Protein AF-A0A935TTB6-F1 (afdb_monomer_lite)

pLDDT: mean 88.19, std 17.26, range [26.27, 98.81]

Foldseek 3Di:
DPPQLLQQLVQPLVADPDAAEDEDAPVCQVVCCVSNDDSYHYHYQDPLLVVLLVVLVVVLVVVVPPVPPVQSPLSVQSVQLSSVVRVCVVCVPDQKDKAAPSSKGFDHCQVVVVVVLDDPQAQKEFAQQVLVVFFTDDRIMMGGHPVSVVLSVQLVCCSNVVVCVVDPTSHSSRSNRVSAVPDPRYHHSCVVVVPNDPCRVCVVPVCNGMDRCPDPSVPDPPVVVVSVVVVPDD

Sequence (234 aa):
MEEYGRTTVATWSAFTGRKIVVVVNPEEVDYFKTELGSRYSVLPFGAGSLQHMAAIRSREDALNYRRGDYRWQAARFSWKVFAMEEAFISFPQEQVVTWLDADSLLKDGFDSWLSQVFSAEHAVSFLGRAHKQLHAETGLIDFRGAEGLRLFNRVLDIYKSLEIFDFNEWTDSYVYTSVFQFNKHCFDICKHRGVRSSNPIYEIDRGRHLIHLKGMRKNSSSMLLDDLRVLLRR

Radius of gyration: 17.79 Å; chains: 1; bounding box: 47×42×43 Å

Secondary structure (DSSP, 8-state):
--HHHHHHHHHHHHH--S-EEEEE-GGGHHHHHHHH-TTEEEEEPPHHHHHHHHHHHHHHHHHT--TT-GGG-HHHHHHHHHHHHHHHHH-TT-SEEEEE-TTEEE-TTHHHHHHHHS-SSSSEEEEEEGGGTEEEEEEEEEEEHHHHHHHHHHHHHHHHTSGGGGSS--SHHHHHHHHHTT-TTEEEHHHHHT---S-HHHHTTTSSSEEE--GGGGT-HHHHHHHHHHHT--

Structure (mmCIF, N/CA/C/O backbone):
data_AF-A0A935TTB6-F1
#
_entry.id   AF-A0A935TTB6-F1
#
loop_
_atom_site.group_PDB
_atom_site.id
_atom_site.type_symbol
_atom_site.label_atom_id
_atom_site.label_alt_id
_atom_site.label_comp_id
_atom_site.label_asym_id
_atom_site.label_entity_id
_atom_site.label_seq_id
_atom_site.pdbx_PDB_ins_code
_atom_site.Cartn_x
_atom_site.Cartn_y
_atom_site.Cartn_z
_atom_site.occupancy
_atom_site.B_iso_or_equiv
_atom_site.auth_seq_id
_atom_site.auth_comp_id
_atom_site.auth_asym_id
_atom_site.auth_atom_id
_atom_site.pdbx_PDB_model_num
ATOM 1 N N . MET A 1 1 ? 9.158 18.095 6.136 1.00 47.91 1 MET A N 1
ATOM 2 C CA . MET A 1 1 ? 7.811 17.614 5.761 1.00 47.91 1 MET A CA 1
ATOM 3 C C . MET A 1 1 ? 7.084 18.766 5.077 1.00 47.91 1 MET A C 1
ATOM 5 O O . MET A 1 1 ? 6.957 19.813 5.701 1.00 47.91 1 MET A O 1
ATOM 9 N N . GLU A 1 2 ? 6.693 18.637 3.806 1.00 49.28 2 GLU A N 1
ATOM 10 C CA . GLU A 1 2 ? 5.820 19.643 3.176 1.00 49.28 2 GLU A CA 1
ATOM 11 C C . GLU A 1 2 ? 4.528 19.789 3.999 1.00 49.28 2 GLU A C 1
ATOM 13 O O . GLU A 1 2 ? 4.079 18.827 4.628 1.00 49.28 2 GLU A O 1
ATOM 18 N N . GLU A 1 3 ? 3.929 20.982 4.000 1.00 43.03 3 GLU A N 1
ATOM 19 C CA . GLU A 1 3 ? 2.689 21.317 4.727 1.00 43.03 3 GLU A CA 1
ATOM 20 C C . GLU A 1 3 ? 1.582 20.264 4.515 1.00 43.03 3 GLU A C 1
ATOM 22 O O . GLU A 1 3 ? 0.873 19.878 5.444 1.00 43.03 3 GLU A O 1
ATOM 27 N N . TYR A 1 4 ? 1.555 19.693 3.310 1.00 51.75 4 TYR A N 1
ATOM 28 C CA . TYR A 1 4 ? 0.679 18.617 2.870 1.00 51.75 4 TYR A CA 1
ATOM 29 C C . TYR A 1 4 ? 0.767 17.322 3.708 1.00 51.75 4 TYR A C 1
ATOM 31 O O . TYR A 1 4 ? -0.249 16.723 4.076 1.00 51.75 4 TYR A O 1
ATOM 39 N N . GLY A 1 5 ? 1.987 16.884 4.033 1.00 62.91 5 GLY A N 1
ATOM 40 C CA . GLY A 1 5 ? 2.217 15.688 4.847 1.00 62.91 5 GLY A CA 1
ATOM 41 C C . GLY A 1 5 ? 1.834 15.905 6.311 1.00 62.91 5 GLY A C 1
ATOM 42 O O . GLY A 1 5 ? 1.374 14.984 6.974 1.00 62.91 5 GLY A O 1
ATOM 43 N N . ARG A 1 6 ? 1.955 17.141 6.812 1.00 66.31 6 ARG A N 1
ATOM 44 C CA . ARG A 1 6 ? 1.623 17.463 8.208 1.00 66.31 6 ARG A CA 1
ATOM 45 C C . ARG A 1 6 ? 0.124 17.383 8.470 1.00 66.31 6 ARG A C 1
ATOM 47 O O . ARG A 1 6 ? -0.282 16.804 9.474 1.00 66.31 6 ARG A O 1
ATOM 54 N N . THR A 1 7 ? -0.705 17.925 7.576 1.00 73.81 7 THR A N 1
ATOM 55 C CA . THR A 1 7 ? -2.167 17.906 7.753 1.00 73.81 7 THR A CA 1
ATOM 56 C C . THR A 1 7 ? -2.737 16.491 7.678 1.00 73.81 7 THR A C 1
ATOM 58 O O . THR A 1 7 ? -3.564 16.126 8.509 1.00 73.81 7 THR A O 1
ATOM 61 N N . THR A 1 8 ? -2.288 15.680 6.719 1.00 82.31 8 THR A N 1
ATOM 62 C CA . THR A 1 8 ? -2.741 14.286 6.558 1.00 82.31 8 THR A CA 1
ATOM 63 C C . THR A 1 8 ? -2.417 13.461 7.791 1.00 82.31 8 THR A C 1
ATOM 65 O O . THR A 1 8 ? -3.331 12.981 8.460 1.00 82.31 8 THR A O 1
ATOM 68 N N . VAL A 1 9 ? -1.147 13.424 8.178 1.00 79.19 9 VAL A N 1
ATOM 69 C CA . VAL A 1 9 ? -0.684 12.773 9.403 1.00 79.19 9 VAL A CA 1
ATOM 70 C C . VAL A 1 9 ? -1.468 13.263 10.626 1.00 79.19 9 VAL A C 1
ATOM 72 O O . VAL A 1 9 ? -1.994 12.447 11.372 1.00 79.19 9 VAL A O 1
ATOM 75 N N . ALA A 1 10 ? -1.651 14.570 10.829 1.00 85.12 10 ALA A N 1
ATOM 76 C CA . ALA A 1 10 ? -2.396 15.063 11.992 1.00 85.12 10 ALA A CA 1
ATOM 77 C C . ALA A 1 10 ? -3.814 14.459 12.093 1.00 85.12 10 ALA A C 1
ATOM 79 O O . ALA A 1 10 ? -4.248 14.075 13.185 1.00 85.12 10 ALA A O 1
ATOM 80 N N . THR A 1 11 ? -4.511 14.292 10.960 1.00 92.44 11 THR A N 1
ATOM 81 C CA . THR A 1 11 ? -5.823 13.622 10.943 1.00 92.44 11 THR A CA 1
ATOM 82 C C . THR A 1 11 ? -5.744 12.142 11.312 1.00 92.44 11 THR A C 1
ATOM 84 O O . THR A 1 11 ? -6.672 11.622 11.928 1.00 92.44 11 THR A O 1
ATOM 87 N N . TRP A 1 12 ? -4.642 11.456 11.002 1.00 92.00 12 TRP A N 1
ATOM 88 C CA . TRP A 1 12 ? -4.491 10.032 11.300 1.00 92.00 12 TRP A CA 1
ATOM 89 C C . TRP A 1 12 ? -4.456 9.798 12.805 1.00 92.00 12 TRP A C 1
ATOM 91 O O . TRP A 1 12 ? -5.257 9.036 13.341 1.00 92.00 12 TRP A O 1
ATOM 101 N N . SER A 1 13 ? -3.601 10.529 13.519 1.00 90.56 13 SER A N 1
ATOM 102 C CA . SER A 1 13 ? -3.527 10.430 14.980 1.00 90.56 13 SER A CA 1
ATOM 103 C C . SER A 1 13 ? -4.810 10.862 15.691 1.00 90.56 13 SER A C 1
ATOM 105 O O . SER A 1 13 ? -5.057 10.396 16.800 1.00 90.56 13 SER A O 1
ATOM 107 N N . ALA A 1 14 ? -5.607 11.739 15.073 1.00 92.94 14 ALA A N 1
ATOM 108 C CA . ALA A 1 14 ? -6.862 12.227 15.639 1.00 92.94 14 ALA A CA 1
ATOM 109 C C . ALA A 1 14 ? -8.034 11.250 15.451 1.00 92.94 14 ALA A C 1
ATOM 111 O O . ALA A 1 14 ? -8.881 11.151 16.335 1.00 92.94 14 ALA A O 1
ATOM 112 N N . PHE A 1 15 ? -8.098 10.545 14.316 1.00 95.44 15 PHE A N 1
ATOM 113 C CA . PHE A 1 15 ? -9.306 9.817 13.903 1.00 95.44 15 PHE A CA 1
ATOM 114 C C . PHE A 1 15 ? -9.142 8.300 13.760 1.00 95.44 15 PHE A C 1
ATOM 116 O O . PHE A 1 15 ? -10.110 7.619 13.418 1.00 95.44 15 PHE A O 1
ATOM 123 N N . THR A 1 16 ? -7.962 7.744 14.048 1.00 94.69 16 THR A N 1
ATOM 124 C CA . THR A 1 16 ? -7.809 6.294 14.224 1.00 94.69 16 THR A CA 1
ATOM 125 C C . THR A 1 16 ? -7.172 5.940 15.565 1.00 94.69 16 THR A C 1
ATOM 127 O O . THR A 1 16 ? -6.221 6.577 16.024 1.00 94.69 16 THR A O 1
ATOM 130 N N . GLY A 1 17 ? -7.683 4.883 16.195 1.00 93.56 17 GLY A N 1
ATOM 131 C CA . GLY A 1 17 ? -7.088 4.201 17.345 1.00 93.56 17 GLY A CA 1
ATOM 132 C C . GLY A 1 17 ? -6.083 3.113 16.948 1.00 93.56 17 GLY A C 1
ATOM 133 O O . GLY A 1 17 ? -5.405 2.554 17.807 1.00 93.56 17 GLY A O 1
ATOM 134 N N . ARG A 1 18 ? -5.933 2.821 15.650 1.00 93.56 18 ARG A N 1
ATOM 135 C CA . ARG A 1 18 ? -5.037 1.771 15.134 1.00 93.56 18 ARG A CA 1
ATOM 136 C C . ARG A 1 18 ? -3.568 2.146 15.283 1.00 93.56 18 ARG A C 1
ATOM 138 O O . ARG A 1 18 ? -3.213 3.322 15.271 1.00 93.56 18 ARG A O 1
ATOM 145 N N . LYS A 1 19 ? -2.673 1.164 15.388 1.00 94.62 19 LYS A N 1
ATOM 146 C CA . LYS A 1 19 ? -1.228 1.424 15.300 1.00 94.62 19 LYS A CA 1
ATOM 147 C C . LYS A 1 19 ? -0.916 2.050 13.937 1.00 94.62 19 LYS A C 1
ATOM 149 O O . LYS A 1 19 ? -1.310 1.500 12.915 1.00 94.62 19 LYS A O 1
ATOM 154 N N . ILE A 1 20 ? -0.226 3.190 13.936 1.00 95.06 20 ILE A N 1
ATOM 155 C CA . ILE A 1 20 ? 0.172 3.875 12.706 1.00 95.06 20 ILE A CA 1
ATOM 156 C C . ILE A 1 20 ? 1.655 3.617 12.488 1.00 95.06 20 ILE A C 1
ATOM 158 O O . ILE A 1 20 ? 2.466 3.885 13.376 1.00 95.06 20 ILE A O 1
ATOM 162 N N . VAL A 1 21 ? 1.997 3.093 11.316 1.00 95.81 21 VAL A N 1
ATOM 163 C CA . VAL A 1 21 ? 3.372 2.788 10.923 1.00 95.81 21 VAL A CA 1
ATOM 164 C C . VAL A 1 21 ? 3.731 3.659 9.730 1.00 95.81 21 VAL A C 1
ATOM 166 O O . VAL A 1 21 ? 2.970 3.733 8.768 1.00 95.81 21 VAL A O 1
ATOM 169 N N . VAL A 1 22 ? 4.879 4.325 9.799 1.00 94.19 22 VAL A N 1
ATOM 170 C CA . VAL A 1 22 ? 5.423 5.131 8.703 1.00 94.19 22 VAL A CA 1
ATOM 171 C C . VAL A 1 22 ? 6.816 4.611 8.401 1.00 94.19 22 VAL A C 1
ATOM 173 O O . VAL A 1 22 ? 7.639 4.495 9.307 1.00 94.19 22 VAL A O 1
ATOM 176 N N . VAL A 1 23 ? 7.068 4.293 7.135 1.00 94.81 23 VAL A N 1
ATOM 177 C CA . VAL A 1 23 ? 8.377 3.832 6.667 1.00 94.81 23 VAL A CA 1
ATOM 178 C C . VAL A 1 23 ? 9.055 4.969 5.919 1.00 94.81 23 VAL A C 1
ATOM 180 O O . VAL A 1 23 ? 8.454 5.568 5.026 1.00 94.81 23 VAL A O 1
ATOM 183 N N . VAL A 1 24 ? 10.282 5.289 6.316 1.00 93.44 24 VAL A N 1
ATOM 184 C CA . VAL A 1 24 ? 11.062 6.425 5.807 1.00 93.44 24 VAL A CA 1
ATOM 185 C C . VAL A 1 24 ? 12.480 5.986 5.462 1.00 93.44 24 VAL A C 1
ATOM 187 O O . VAL A 1 24 ? 12.891 4.870 5.795 1.00 93.44 24 VAL A O 1
ATOM 190 N N . ASN A 1 25 ? 13.249 6.846 4.794 1.00 92.69 25 ASN A N 1
ATOM 191 C CA . ASN A 1 25 ? 14.659 6.545 4.577 1.00 92.69 25 ASN A CA 1
ATOM 192 C C . ASN A 1 25 ? 15.413 6.476 5.917 1.00 92.69 25 ASN A C 1
ATOM 194 O O . ASN A 1 25 ? 15.048 7.193 6.856 1.00 92.69 25 ASN A O 1
ATOM 198 N N . PRO A 1 26 ? 16.452 5.627 6.038 1.00 94.06 26 PRO A N 1
ATOM 199 C CA . PRO A 1 26 ? 17.178 5.438 7.295 1.00 94.06 26 PRO A CA 1
ATOM 200 C C . PRO A 1 26 ? 17.666 6.734 7.949 1.00 94.06 26 PRO A C 1
ATOM 202 O O . PRO A 1 26 ? 17.562 6.891 9.164 1.00 94.06 26 PRO A O 1
ATOM 205 N N . GLU A 1 27 ? 18.149 7.680 7.150 1.00 93.94 27 GLU A N 1
ATOM 206 C CA . GLU A 1 27 ? 18.654 8.979 7.593 1.00 93.94 27 GLU A CA 1
ATOM 207 C C . GLU A 1 27 ? 17.562 9.934 8.100 1.00 93.94 27 GLU A C 1
ATOM 209 O O . GLU A 1 27 ? 17.863 10.902 8.794 1.00 93.94 27 GLU A O 1
ATOM 214 N N . GLU A 1 28 ? 16.291 9.665 7.794 1.00 91.25 28 GLU A N 1
ATOM 215 C CA . GLU A 1 28 ? 15.161 10.523 8.163 1.00 91.25 28 GLU A CA 1
ATOM 216 C C . GLU A 1 28 ? 14.436 10.043 9.431 1.00 91.25 28 GLU A C 1
ATOM 218 O O . GLU A 1 28 ? 13.556 10.739 9.944 1.00 91.25 28 GLU A O 1
ATOM 223 N N . VAL A 1 29 ? 14.790 8.870 9.970 1.00 90.94 29 VAL A N 1
ATOM 224 C CA . VAL A 1 29 ? 14.069 8.240 11.090 1.00 90.94 29 VAL A CA 1
ATOM 225 C C . VAL A 1 29 ? 13.976 9.156 12.309 1.00 90.94 29 VAL A C 1
ATOM 227 O O . VAL A 1 29 ? 12.885 9.337 12.849 1.00 90.94 29 VAL A O 1
ATOM 230 N N . ASP A 1 30 ? 15.087 9.750 12.745 1.00 93.69 30 ASP A N 1
ATOM 231 C CA . ASP A 1 30 ? 15.106 10.581 13.957 1.00 93.69 30 ASP A CA 1
ATOM 232 C C . ASP A 1 30 ? 14.325 11.886 13.774 1.00 93.69 30 ASP A C 1
ATOM 234 O O . ASP A 1 30 ? 13.615 12.327 14.686 1.00 93.69 30 ASP A O 1
ATOM 238 N N . TYR A 1 31 ? 14.378 12.457 12.567 1.00 90.50 31 TYR A N 1
ATOM 239 C CA . TYR A 1 31 ? 13.560 13.607 12.198 1.00 90.50 31 TYR A CA 1
ATOM 240 C C . TYR A 1 31 ? 12.068 13.267 12.304 1.00 90.50 31 TYR A C 1
ATOM 242 O O . TYR A 1 31 ? 11.331 13.942 13.023 1.00 90.50 31 TYR A O 1
ATOM 250 N N . PHE A 1 32 ? 11.615 12.182 11.668 1.00 89.19 32 PHE A N 1
ATOM 251 C CA . PHE A 1 32 ? 10.200 11.805 11.699 1.00 89.19 32 PHE A CA 1
ATOM 252 C C . PHE A 1 32 ? 9.734 11.329 13.077 1.00 89.19 32 PHE A C 1
ATOM 254 O O . PHE A 1 32 ? 8.601 11.618 13.449 1.00 89.19 32 PHE A O 1
ATOM 261 N N . LYS A 1 33 ? 10.575 10.669 13.880 1.00 91.38 33 LYS A N 1
ATOM 262 C CA . LYS A 1 33 ? 10.231 10.350 15.279 1.00 91.38 33 LYS A CA 1
ATOM 263 C C . LYS A 1 33 ? 9.963 11.612 16.095 1.00 91.38 33 LYS A C 1
ATOM 265 O O . LYS A 1 33 ? 9.006 11.645 16.866 1.00 91.38 33 LYS A O 1
ATOM 270 N N . THR A 1 34 ? 10.789 12.639 15.901 1.00 91.50 34 THR A N 1
ATOM 271 C CA . THR A 1 34 ? 10.644 13.929 16.584 1.00 91.50 34 THR A CA 1
ATOM 272 C C . THR A 1 34 ? 9.377 14.656 16.132 1.00 91.50 34 THR A C 1
ATOM 274 O O . THR A 1 34 ? 8.608 15.119 16.969 1.00 91.50 34 THR A O 1
ATOM 277 N N . GLU A 1 35 ? 9.123 14.716 14.822 1.00 87.75 35 GLU A N 1
ATOM 278 C CA . GLU A 1 35 ? 7.976 15.445 14.261 1.00 87.75 35 GLU A CA 1
ATOM 279 C C . GLU A 1 35 ? 6.627 14.753 14.506 1.00 87.75 35 GLU A C 1
ATOM 281 O O . GLU A 1 35 ? 5.617 15.427 14.700 1.00 87.75 35 GLU A O 1
ATOM 286 N N . LEU A 1 36 ? 6.581 13.417 14.461 1.00 87.19 36 LEU A N 1
ATOM 287 C CA . LEU A 1 36 ? 5.334 12.645 14.538 1.00 87.19 36 LEU A CA 1
ATOM 288 C C . LEU A 1 36 ? 4.932 12.286 15.975 1.00 87.19 36 LEU A C 1
ATOM 290 O O . LEU A 1 36 ? 3.750 12.079 16.262 1.00 87.19 36 LEU A O 1
ATOM 294 N N . GLY A 1 37 ? 5.903 12.208 16.885 1.00 87.94 37 GLY A N 1
ATOM 295 C CA . GLY A 1 37 ? 5.678 11.816 18.271 1.00 87.94 37 GLY A CA 1
ATOM 296 C C . GLY A 1 37 ? 5.316 10.335 18.451 1.00 87.94 37 GLY A C 1
ATOM 297 O O . GLY A 1 37 ? 5.326 9.525 17.524 1.00 87.94 37 GLY A O 1
ATOM 298 N N . SER A 1 38 ? 4.978 9.961 19.687 1.00 90.56 38 SER A N 1
ATOM 299 C CA . SER A 1 38 ? 4.848 8.559 20.124 1.00 90.56 38 SER A CA 1
ATOM 300 C C . SER A 1 38 ? 3.663 7.791 19.533 1.00 90.56 38 SER A C 1
ATOM 302 O O . SER A 1 38 ? 3.592 6.570 19.670 1.00 90.56 38 SER A O 1
ATOM 304 N N . ARG A 1 39 ? 2.724 8.477 18.871 1.00 91.69 39 ARG A N 1
ATOM 305 C CA . ARG A 1 39 ? 1.561 7.836 18.242 1.00 91.69 39 ARG A CA 1
ATOM 306 C C . ARG A 1 39 ? 1.941 7.001 17.011 1.00 91.69 39 ARG A C 1
ATOM 308 O O . ARG A 1 39 ? 1.166 6.119 16.624 1.00 91.69 39 ARG A O 1
ATOM 315 N N . TYR A 1 40 ? 3.114 7.269 16.438 1.00 92.62 40 TYR A N 1
ATOM 316 C CA . TYR A 1 40 ? 3.622 6.677 15.207 1.00 92.62 40 TYR A CA 1
ATOM 317 C C . TYR A 1 40 ? 4.799 5.746 15.485 1.00 92.62 40 TYR A C 1
ATOM 319 O O . TYR A 1 40 ? 5.744 6.091 16.191 1.00 92.62 40 TYR A O 1
ATOM 327 N N . SER A 1 41 ? 4.769 4.569 14.868 1.00 94.88 41 SER A N 1
ATOM 328 C CA . SER A 1 41 ? 5.944 3.714 14.719 1.00 94.88 41 SER A CA 1
ATOM 329 C C . SER A 1 41 ? 6.677 4.116 13.443 1.00 94.88 41 SER A C 1
ATOM 331 O O . SER A 1 41 ? 6.192 3.857 12.345 1.00 94.88 41 SER A O 1
ATOM 333 N N . VAL A 1 42 ? 7.824 4.776 13.587 1.00 95.00 42 VAL A N 1
ATOM 334 C CA . VAL A 1 42 ? 8.661 5.199 12.456 1.00 95.00 42 VAL A CA 1
ATOM 335 C C . VAL A 1 42 ? 9.737 4.148 12.213 1.00 95.00 42 VAL A C 1
ATOM 337 O O . VAL A 1 42 ? 10.588 3.926 13.081 1.00 95.00 42 VAL A O 1
ATOM 340 N N . LEU A 1 43 ? 9.685 3.505 11.049 1.00 95.19 43 LEU A N 1
ATOM 341 C CA . LEU A 1 43 ? 10.609 2.453 10.634 1.00 95.19 43 LEU A CA 1
ATOM 342 C C . LEU A 1 43 ? 11.517 2.947 9.498 1.00 95.19 43 LEU A C 1
ATOM 344 O O . LEU A 1 43 ? 11.045 3.668 8.618 1.00 95.19 43 LEU A O 1
ATOM 348 N N . PRO A 1 44 ? 12.801 2.561 9.479 1.00 97.19 44 PRO A N 1
ATOM 349 C CA . PRO A 1 44 ? 13.635 2.730 8.297 1.00 97.19 44 PRO A CA 1
ATOM 350 C C . PRO A 1 44 ? 13.276 1.696 7.226 1.00 97.19 44 PRO A C 1
ATOM 352 O O . PRO A 1 44 ? 12.897 0.571 7.550 1.00 97.19 44 PRO A O 1
ATOM 355 N N . PHE A 1 45 ? 13.512 2.024 5.957 1.00 97.00 45 PHE A N 1
ATOM 356 C CA . PHE A 1 45 ? 13.731 0.988 4.948 1.00 97.00 45 PHE A CA 1
ATOM 357 C C . PHE A 1 45 ? 14.968 0.153 5.302 1.00 97.00 45 PHE A C 1
ATOM 359 O O . PHE A 1 45 ? 16.044 0.693 5.572 1.00 97.00 45 PHE A O 1
ATOM 366 N N . GLY A 1 46 ? 14.835 -1.170 5.268 1.00 96.75 46 GLY A N 1
ATOM 367 C CA . GLY A 1 46 ? 15.936 -2.097 5.466 1.00 96.75 46 GLY A CA 1
ATOM 368 C C . GLY A 1 46 ? 16.908 -2.098 4.285 1.00 96.75 46 GLY A C 1
ATOM 369 O O . GLY A 1 46 ? 16.543 -1.826 3.139 1.00 96.75 46 GLY A O 1
ATOM 370 N N . ALA A 1 47 ? 18.166 -2.469 4.546 1.00 97.56 47 ALA A N 1
ATOM 371 C CA . ALA A 1 47 ? 19.204 -2.528 3.513 1.00 97.56 47 ALA A CA 1
ATOM 372 C C . ALA A 1 47 ? 18.830 -3.460 2.342 1.00 97.56 47 ALA A C 1
ATOM 374 O O . ALA A 1 47 ? 19.099 -3.132 1.188 1.00 97.56 47 ALA A O 1
ATOM 375 N N . GLY A 1 48 ? 18.161 -4.586 2.624 1.00 97.62 48 GLY A N 1
ATOM 376 C CA . GLY A 1 48 ? 17.670 -5.508 1.594 1.00 97.62 48 GLY A CA 1
ATOM 377 C C . GLY A 1 48 ? 16.611 -4.870 0.689 1.00 97.62 48 GLY A C 1
ATOM 378 O O . GLY A 1 48 ? 16.720 -4.941 -0.534 1.00 97.62 48 GLY A O 1
ATOM 379 N N . SER A 1 49 ? 15.633 -4.175 1.273 1.00 97.25 49 SER A N 1
ATOM 380 C CA . SER A 1 49 ? 14.606 -3.429 0.537 1.00 97.25 49 SER A CA 1
ATOM 381 C C . SER A 1 49 ? 15.219 -2.341 -0.345 1.00 97.25 49 SER A C 1
ATOM 383 O O . SER A 1 49 ? 14.903 -2.249 -1.532 1.00 97.25 49 SER A O 1
ATOM 385 N N . LEU A 1 50 ? 16.163 -1.561 0.195 1.00 97.62 50 LEU A N 1
ATOM 386 C CA . LEU A 1 50 ? 16.898 -0.540 -0.560 1.00 97.62 50 LEU A CA 1
ATOM 387 C C . LEU A 1 50 ? 17.685 -1.152 -1.729 1.00 97.62 50 LEU A C 1
ATOM 389 O O . LEU A 1 50 ? 17.658 -0.614 -2.837 1.00 97.62 50 LEU A O 1
ATOM 393 N N . GLN A 1 51 ? 18.332 -2.301 -1.517 1.00 98.44 51 GLN A N 1
ATOM 394 C CA . GLN A 1 51 ? 19.050 -3.023 -2.569 1.00 98.44 51 GLN A CA 1
ATOM 395 C C . GLN A 1 51 ? 18.107 -3.493 -3.685 1.00 98.44 51 GLN A C 1
ATOM 397 O O . GLN A 1 51 ? 18.415 -3.305 -4.864 1.00 98.44 51 GLN A O 1
ATOM 402 N N . HIS A 1 52 ? 16.948 -4.064 -3.346 1.00 98.62 52 HIS A N 1
ATOM 403 C CA . HIS A 1 52 ? 15.958 -4.472 -4.344 1.00 98.62 52 HIS A CA 1
ATOM 404 C C . HIS A 1 52 ? 15.395 -3.274 -5.120 1.00 98.62 52 HIS A C 1
ATOM 406 O O . HIS A 1 52 ? 15.307 -3.330 -6.347 1.00 98.62 52 HIS A O 1
ATOM 412 N N . MET A 1 53 ? 15.080 -2.164 -4.447 1.00 97.75 53 MET A N 1
ATOM 413 C CA . MET A 1 53 ? 14.636 -0.934 -5.116 1.00 97.75 53 MET A CA 1
ATOM 414 C C . MET A 1 53 ? 15.708 -0.367 -6.058 1.00 97.75 53 MET A C 1
ATOM 416 O O . MET A 1 53 ? 15.387 0.057 -7.171 1.00 97.75 53 MET A O 1
ATOM 420 N N . ALA A 1 54 ? 16.985 -0.419 -5.669 1.00 98.06 54 ALA A N 1
ATOM 421 C CA . ALA A 1 54 ? 18.098 -0.022 -6.531 1.00 98.06 54 ALA A CA 1
ATOM 422 C C . ALA A 1 54 ? 18.257 -0.951 -7.749 1.00 98.06 54 ALA A C 1
ATOM 424 O O . ALA A 1 54 ? 18.521 -0.477 -8.858 1.00 98.06 54 ALA A O 1
ATOM 425 N N . ALA A 1 55 ? 18.049 -2.260 -7.577 1.00 98.50 55 ALA A N 1
ATOM 426 C CA . ALA A 1 55 ? 18.058 -3.226 -8.676 1.00 98.50 55 ALA A CA 1
ATOM 427 C C . ALA A 1 55 ? 16.915 -2.967 -9.672 1.00 98.50 55 ALA A C 1
ATOM 429 O O . ALA A 1 55 ? 17.148 -2.960 -10.882 1.00 98.50 55 ALA A O 1
ATOM 430 N N . ILE A 1 56 ? 15.708 -2.670 -9.176 1.00 98.12 56 ILE A N 1
ATOM 431 C CA . ILE A 1 56 ? 14.559 -2.279 -10.006 1.00 98.12 56 ILE A CA 1
ATOM 432 C C . ILE A 1 56 ? 14.883 -1.011 -10.799 1.00 98.12 56 ILE A C 1
ATOM 434 O O . ILE A 1 56 ? 14.716 -1.007 -12.016 1.00 98.12 56 ILE A O 1
ATOM 438 N N . ARG A 1 57 ? 15.405 0.042 -10.151 1.00 96.38 57 ARG A N 1
ATOM 439 C CA . ARG A 1 57 ? 15.825 1.277 -10.840 1.00 96.38 57 ARG A CA 1
ATOM 440 C C . ARG A 1 57 ? 16.856 0.993 -11.928 1.00 96.38 57 ARG A C 1
ATOM 442 O O . ARG A 1 57 ? 16.696 1.457 -13.050 1.00 96.38 57 ARG A O 1
ATOM 449 N N . SER A 1 58 ? 17.876 0.200 -11.612 1.00 96.94 58 SER A N 1
ATOM 450 C CA . SER A 1 58 ? 18.941 -0.139 -12.561 1.00 96.94 58 SER A CA 1
ATOM 451 C C . SER A 1 58 ? 18.395 -0.888 -13.780 1.00 96.94 58 SER A C 1
ATOM 453 O O . SER A 1 58 ? 18.794 -0.616 -14.913 1.00 96.94 58 SER A O 1
ATOM 455 N N . ARG A 1 59 ? 17.451 -1.815 -13.566 1.00 96.69 59 ARG A N 1
ATOM 456 C CA . ARG A 1 59 ? 16.788 -2.549 -14.649 1.00 96.69 59 ARG A CA 1
ATOM 457 C C . ARG A 1 59 ? 15.882 -1.643 -15.487 1.00 96.69 59 ARG A C 1
ATOM 459 O O . ARG A 1 59 ? 15.935 -1.729 -16.711 1.00 96.69 59 ARG A O 1
ATOM 466 N N . GLU A 1 60 ? 15.105 -0.770 -14.849 1.00 94.75 60 GLU A N 1
ATOM 467 C CA . GLU A 1 60 ? 14.265 0.243 -15.508 1.00 94.75 60 GLU A CA 1
ATOM 468 C C . GLU A 1 60 ? 15.107 1.159 -16.412 1.00 94.75 60 GLU A C 1
ATOM 470 O O . GLU A 1 60 ? 14.792 1.324 -17.594 1.00 94.75 60 GLU A O 1
ATOM 475 N N . ASP A 1 61 ? 16.225 1.679 -15.897 1.00 93.12 61 ASP A N 1
ATOM 476 C CA . ASP A 1 61 ? 17.136 2.555 -16.640 1.00 93.12 61 ASP A CA 1
ATOM 477 C C . ASP A 1 61 ? 17.769 1.849 -17.847 1.00 93.12 61 ASP A C 1
ATOM 479 O O . ASP A 1 61 ? 17.869 2.446 -18.926 1.00 93.12 61 ASP A O 1
ATOM 483 N N . ALA A 1 62 ? 18.148 0.575 -17.688 1.00 94.62 62 ALA A N 1
ATOM 484 C CA . ALA A 1 62 ? 18.740 -0.243 -18.747 1.00 94.62 62 ALA A CA 1
ATOM 485 C C . ALA A 1 62 ? 17.765 -0.543 -19.896 1.00 94.62 62 ALA A C 1
ATOM 487 O O . ALA A 1 62 ? 18.186 -0.658 -21.046 1.00 94.62 62 ALA A O 1
ATOM 488 N N . LEU A 1 63 ? 16.465 -0.653 -19.608 1.00 92.56 63 LEU A N 1
ATOM 489 C CA . LEU A 1 63 ? 15.435 -0.853 -20.633 1.00 92.56 63 LEU A CA 1
ATOM 490 C C . LEU A 1 63 ? 15.151 0.426 -21.435 1.00 92.56 63 LEU A C 1
ATOM 492 O O . LEU A 1 63 ? 14.578 0.344 -22.521 1.00 92.56 63 LEU A O 1
ATOM 496 N N . ASN A 1 64 ? 15.546 1.597 -20.915 1.00 81.69 64 ASN A N 1
ATOM 497 C CA . ASN A 1 64 ? 15.360 2.917 -21.527 1.00 81.69 64 ASN A CA 1
ATOM 498 C C . ASN A 1 64 ? 13.936 3.146 -22.079 1.00 81.69 64 ASN A C 1
ATOM 500 O O . ASN A 1 64 ? 13.726 3.779 -23.117 1.00 81.69 64 ASN A O 1
ATOM 504 N N . TYR A 1 65 ? 12.940 2.587 -21.394 1.00 77.69 65 TYR A N 1
ATOM 505 C CA . TYR A 1 65 ? 11.586 2.482 -21.909 1.00 77.69 65 TYR A CA 1
ATOM 506 C C . TYR A 1 65 ? 10.777 3.733 -21.555 1.00 77.69 65 TYR A C 1
ATOM 508 O O . TYR A 1 65 ? 10.589 4.042 -20.384 1.00 77.69 65 TYR A O 1
ATOM 516 N N . ARG A 1 66 ? 10.301 4.464 -22.577 1.00 76.56 66 ARG A N 1
ATOM 517 C CA . ARG A 1 66 ? 9.334 5.583 -22.479 1.00 76.56 66 ARG A CA 1
ATOM 518 C C . ARG A 1 66 ? 9.507 6.477 -21.237 1.00 76.56 66 ARG A C 1
ATOM 520 O O . ARG A 1 66 ? 8.548 6.711 -20.498 1.00 76.56 66 ARG A O 1
ATOM 527 N N . ARG A 1 67 ? 10.723 7.006 -21.032 1.00 68.69 67 ARG A N 1
ATOM 528 C CA . ARG A 1 67 ? 11.052 7.939 -19.938 1.00 68.69 67 ARG A CA 1
ATOM 529 C C . ARG A 1 67 ? 10.041 9.096 -19.912 1.00 68.69 67 ARG A C 1
ATOM 531 O O . ARG A 1 67 ? 10.064 9.957 -20.784 1.00 68.69 67 ARG A O 1
ATOM 538 N N . GLY A 1 68 ? 9.130 9.087 -18.939 1.00 76.44 68 GLY A N 1
ATOM 539 C CA . GLY A 1 68 ? 8.082 10.105 -18.766 1.00 76.44 68 GLY A CA 1
ATOM 540 C C . GLY A 1 68 ? 6.656 9.554 -18.693 1.00 76.44 68 GLY A C 1
ATOM 541 O O . GLY A 1 68 ? 5.786 10.203 -18.116 1.00 76.44 68 GLY A O 1
ATOM 542 N N . ASP A 1 69 ? 6.409 8.345 -19.195 1.00 89.88 69 ASP A N 1
ATOM 543 C CA . ASP A 1 69 ? 5.126 7.665 -19.010 1.00 89.88 69 ASP A CA 1
ATOM 544 C C . ASP A 1 69 ? 5.144 6.904 -17.679 1.00 89.88 69 ASP A C 1
ATOM 546 O O . ASP A 1 69 ? 5.958 6.004 -17.466 1.00 89.88 69 ASP A O 1
ATOM 550 N N . TYR A 1 70 ? 4.249 7.290 -16.762 1.00 89.50 70 TYR A N 1
ATOM 551 C CA . TYR A 1 70 ? 4.217 6.743 -15.405 1.00 89.50 70 TYR A CA 1
ATOM 552 C C . TYR A 1 70 ? 4.034 5.224 -15.396 1.00 89.50 70 TYR A C 1
ATOM 554 O O . TYR A 1 70 ? 4.473 4.575 -14.455 1.00 89.50 70 TYR A O 1
ATOM 562 N N . ARG A 1 71 ? 3.428 4.640 -16.435 1.00 93.56 71 ARG A N 1
ATOM 563 C CA . ARG A 1 71 ? 3.194 3.193 -16.510 1.00 93.56 71 ARG A CA 1
ATOM 564 C C . ARG A 1 71 ? 4.479 2.369 -16.508 1.00 93.56 71 ARG A C 1
ATOM 566 O O . ARG A 1 71 ? 4.416 1.181 -16.228 1.00 93.56 71 ARG A O 1
ATOM 573 N N . TRP A 1 72 ? 5.625 2.994 -16.763 1.00 95.00 72 TRP A N 1
ATOM 574 C CA . TRP A 1 72 ? 6.936 2.347 -16.859 1.00 95.00 72 TRP A CA 1
ATOM 575 C C . TRP A 1 72 ? 7.902 2.827 -15.770 1.00 95.00 72 TRP A C 1
ATOM 577 O O . TRP A 1 72 ? 9.111 2.808 -15.959 1.00 95.00 72 TRP A O 1
ATOM 587 N N . GLN A 1 73 ? 7.372 3.288 -14.632 1.00 93.62 73 GLN A N 1
ATOM 588 C CA . GLN A 1 73 ? 8.156 3.768 -13.486 1.00 93.62 73 GLN A CA 1
ATOM 589 C C . GLN A 1 73 ? 8.121 2.757 -12.327 1.00 93.62 73 GLN A C 1
ATOM 591 O O . GLN A 1 73 ? 7.671 3.083 -11.226 1.00 93.62 73 GLN A O 1
ATOM 596 N N . ALA A 1 74 ? 8.578 1.527 -12.567 1.00 96.38 74 ALA A N 1
ATOM 597 C CA . ALA A 1 74 ? 8.649 0.451 -11.573 1.00 96.38 74 ALA A CA 1
ATOM 598 C C . ALA A 1 74 ? 9.290 0.911 -10.253 1.00 96.38 74 ALA A C 1
ATOM 600 O O . ALA A 1 74 ? 8.737 0.693 -9.172 1.00 96.38 74 ALA A O 1
ATOM 601 N N . ALA A 1 75 ? 10.415 1.623 -10.346 1.00 94.94 75 ALA A N 1
ATOM 602 C CA . ALA A 1 75 ? 11.184 2.121 -9.210 1.00 94.94 75 ALA A CA 1
ATOM 603 C C . ALA A 1 75 ? 10.445 3.192 -8.397 1.00 94.94 75 ALA A C 1
ATOM 605 O O . ALA A 1 75 ? 10.751 3.407 -7.228 1.00 94.94 75 ALA A O 1
ATOM 606 N N . ARG A 1 76 ? 9.470 3.889 -8.991 1.00 93.12 76 ARG A N 1
ATOM 607 C CA . ARG A 1 76 ? 8.596 4.814 -8.256 1.00 93.12 76 ARG A CA 1
ATOM 608 C C . ARG A 1 76 ? 7.561 4.049 -7.437 1.00 93.12 76 ARG A C 1
ATOM 610 O O . ARG A 1 76 ? 7.300 4.414 -6.296 1.00 93.12 76 ARG A O 1
ATOM 617 N N . PHE A 1 77 ? 6.951 3.023 -8.023 1.00 95.06 77 PHE A N 1
ATOM 618 C CA . PHE A 1 77 ? 5.862 2.279 -7.384 1.00 95.06 77 PHE A CA 1
ATOM 619 C C . PHE A 1 77 ? 6.352 1.217 -6.393 1.00 95.06 77 PHE A C 1
ATOM 621 O O . PHE A 1 77 ? 5.598 0.831 -5.501 1.00 95.06 77 PHE A O 1
ATOM 628 N N . SER A 1 78 ? 7.617 0.795 -6.485 1.00 97.19 78 SER A N 1
ATOM 629 C CA . SER A 1 78 ? 8.216 -0.177 -5.566 1.00 97.19 78 SER A CA 1
ATOM 630 C C . SER A 1 78 ? 8.237 0.295 -4.110 1.00 97.19 78 SER A C 1
ATOM 632 O O . SER A 1 78 ? 8.053 -0.525 -3.217 1.00 97.19 78 SER A O 1
ATOM 634 N N . TRP A 1 79 ? 8.382 1.601 -3.854 1.00 96.06 79 TRP A N 1
ATOM 635 C CA . TRP A 1 79 ? 8.449 2.169 -2.497 1.00 96.06 79 TRP A CA 1
ATOM 636 C C . TRP A 1 79 ? 7.298 1.724 -1.595 1.00 96.06 79 TRP A C 1
ATOM 638 O O . TRP A 1 79 ? 7.518 1.365 -0.445 1.00 96.06 79 TRP A O 1
ATOM 648 N N . LYS A 1 80 ? 6.073 1.682 -2.129 1.00 95.75 80 LYS A N 1
ATOM 649 C CA . LYS A 1 80 ? 4.890 1.203 -1.403 1.00 95.75 80 LYS A CA 1
ATOM 650 C C . LYS A 1 80 ? 5.006 -0.264 -1.006 1.00 95.75 80 LYS A C 1
ATOM 652 O O . LYS A 1 80 ? 4.678 -0.637 0.115 1.00 95.75 80 LYS A O 1
ATOM 657 N N . VAL A 1 81 ? 5.429 -1.095 -1.953 1.00 98.06 81 VAL A N 1
ATOM 658 C CA . VAL A 1 81 ? 5.514 -2.545 -1.769 1.00 98.06 81 VAL A CA 1
ATOM 659 C C . VAL A 1 81 ? 6.553 -2.863 -0.700 1.00 98.06 81 VAL A C 1
ATOM 661 O O . VAL A 1 81 ? 6.250 -3.585 0.244 1.00 98.06 81 VAL A O 1
ATOM 664 N N . PHE A 1 82 ? 7.728 -2.238 -0.784 1.00 98.38 82 PHE A N 1
ATOM 665 C CA . PHE A 1 82 ? 8.780 -2.411 0.214 1.00 98.38 82 PHE A CA 1
ATOM 666 C C . PHE A 1 82 ? 8.429 -1.770 1.565 1.00 98.38 82 PHE A C 1
ATOM 668 O O . PHE A 1 82 ? 8.772 -2.326 2.598 1.00 98.38 82 PHE A O 1
ATOM 675 N N . ALA A 1 83 ? 7.669 -0.670 1.602 1.00 97.44 83 ALA A N 1
ATOM 676 C CA . ALA A 1 83 ? 7.196 -0.102 2.868 1.00 97.44 83 ALA A CA 1
ATOM 677 C C . ALA A 1 83 ? 6.249 -1.063 3.606 1.00 97.44 83 ALA A C 1
ATOM 679 O O . ALA A 1 83 ? 6.328 -1.213 4.824 1.00 97.44 83 ALA A O 1
ATOM 680 N N . MET A 1 84 ? 5.367 -1.753 2.881 1.00 97.62 84 MET A N 1
ATOM 681 C CA . MET A 1 84 ? 4.541 -2.791 3.497 1.00 97.62 84 MET A CA 1
ATOM 682 C C . MET A 1 84 ? 5.358 -3.994 3.953 1.00 97.62 84 MET A C 1
ATOM 684 O O . MET A 1 84 ? 5.056 -4.537 5.012 1.00 97.62 84 MET A O 1
ATOM 688 N N . GLU A 1 85 ? 6.394 -4.391 3.208 1.00 98.06 85 GLU A N 1
ATOM 689 C CA . GLU A 1 85 ? 7.311 -5.447 3.648 1.00 98.06 85 GLU A CA 1
ATOM 690 C C . GLU A 1 85 ? 7.918 -5.110 5.019 1.00 98.06 85 GLU A C 1
ATOM 692 O O . GLU A 1 85 ? 7.831 -5.937 5.928 1.00 98.06 85 GLU A O 1
ATOM 697 N N . GLU A 1 86 ? 8.436 -3.891 5.211 1.00 97.88 86 GLU A N 1
ATOM 698 C CA . GLU A 1 86 ? 8.995 -3.477 6.508 1.00 97.88 86 GLU A CA 1
ATOM 699 C C . GLU A 1 86 ? 7.962 -3.563 7.638 1.00 97.88 86 GLU A C 1
ATOM 701 O O . GLU A 1 86 ? 8.283 -3.983 8.754 1.00 97.88 86 GLU A O 1
ATOM 706 N N . ALA A 1 87 ? 6.706 -3.202 7.356 1.00 95.75 87 ALA A N 1
ATOM 707 C CA . ALA A 1 87 ? 5.622 -3.301 8.326 1.00 95.75 87 ALA A CA 1
ATOM 708 C C . ALA A 1 87 ? 5.299 -4.764 8.680 1.00 95.75 87 ALA A C 1
ATOM 710 O O . ALA A 1 87 ? 5.195 -5.091 9.863 1.00 95.75 87 ALA A O 1
ATOM 711 N N . PHE A 1 88 ? 5.191 -5.656 7.690 1.00 96.31 88 PHE A N 1
ATOM 712 C CA . PHE A 1 88 ? 4.947 -7.084 7.925 1.00 96.31 88 PHE A CA 1
ATOM 713 C C . PHE A 1 88 ? 6.090 -7.748 8.702 1.00 96.31 88 PHE A C 1
ATOM 715 O O . PHE A 1 88 ? 5.830 -8.535 9.613 1.00 96.31 88 PHE A O 1
ATOM 722 N N . ILE A 1 89 ? 7.345 -7.412 8.388 1.00 96.69 89 ILE A N 1
ATOM 723 C CA . ILE A 1 89 ? 8.526 -7.946 9.082 1.00 96.69 89 ILE A CA 1
ATOM 724 C C . ILE A 1 89 ? 8.598 -7.435 10.523 1.00 96.69 89 ILE A C 1
ATOM 726 O O . ILE A 1 89 ? 8.879 -8.207 11.439 1.00 96.69 89 ILE A O 1
ATOM 730 N N . SER A 1 90 ? 8.338 -6.144 10.737 1.00 96.62 90 SER A N 1
ATOM 731 C CA . SER A 1 90 ? 8.443 -5.519 12.061 1.00 96.62 90 SER A CA 1
ATOM 732 C C . SER A 1 90 ? 7.304 -5.916 12.999 1.00 96.62 90 SER A C 1
ATOM 734 O O . SER A 1 90 ? 7.457 -5.865 14.221 1.00 96.62 90 SER A O 1
ATOM 736 N N . PHE A 1 91 ? 6.159 -6.321 12.446 1.00 96.06 91 PHE A N 1
ATOM 737 C CA . PHE A 1 91 ? 4.961 -6.649 13.212 1.00 96.06 91 PHE A CA 1
ATOM 738 C C . PHE A 1 91 ? 4.349 -8.002 12.798 1.00 96.06 91 PHE A C 1
ATOM 740 O O . PHE A 1 91 ? 3.175 -8.060 12.431 1.00 96.06 91 PHE A O 1
ATOM 747 N N . PRO A 1 92 ? 5.085 -9.124 12.930 1.00 95.06 92 PRO A N 1
ATOM 748 C CA . PRO A 1 92 ? 4.663 -10.431 12.411 1.00 95.06 92 PRO A CA 1
ATOM 749 C C . PRO A 1 92 ? 3.459 -11.032 13.153 1.00 95.06 92 PRO A C 1
ATOM 751 O O . PRO A 1 92 ? 2.864 -12.002 12.693 1.00 95.06 92 PRO A O 1
ATOM 754 N N . GLN A 1 93 ? 3.111 -10.478 14.318 1.00 94.88 93 GLN A N 1
ATOM 755 C CA . GLN A 1 93 ? 1.969 -10.916 15.121 1.00 94.88 93 GLN A CA 1
ATOM 756 C C . GLN A 1 93 ? 0.648 -10.274 14.665 1.00 94.88 93 GLN A C 1
ATOM 758 O O . GLN A 1 93 ? -0.426 -10.770 15.010 1.00 94.88 93 GLN A O 1
ATOM 763 N N . GLU A 1 94 ? 0.709 -9.174 13.905 1.00 93.88 94 GLU A N 1
ATOM 764 C CA . GLU A 1 94 ? -0.481 -8.454 13.458 1.00 93.88 94 GLU A CA 1
ATOM 765 C C . GLU A 1 94 ? -1.215 -9.272 12.396 1.00 93.88 94 GLU A C 1
ATOM 767 O O . GLU A 1 94 ? -0.686 -9.582 11.331 1.00 93.88 94 GLU A O 1
ATOM 772 N N . GLN A 1 95 ? -2.465 -9.624 12.687 1.00 92.81 95 GLN A N 1
ATOM 773 C CA . GLN A 1 95 ? -3.293 -10.414 11.775 1.00 92.81 95 GLN A CA 1
ATOM 774 C C . GLN A 1 95 ? -3.942 -9.570 10.681 1.00 92.81 95 GLN A C 1
ATOM 776 O O . GLN A 1 95 ? -4.506 -10.131 9.746 1.00 92.81 95 GLN A O 1
ATOM 781 N N . VAL A 1 96 ? -3.921 -8.243 10.807 1.00 95.12 96 VAL A N 1
ATOM 782 C CA . VAL A 1 96 ? -4.532 -7.320 9.849 1.00 95.12 96 VAL A CA 1
ATOM 783 C C . VAL A 1 96 ? -3.575 -6.165 9.599 1.00 95.12 96 VAL A C 1
ATOM 785 O O . VAL A 1 96 ? -3.196 -5.464 10.536 1.00 95.12 96 VAL A O 1
ATOM 788 N N . VAL A 1 97 ? -3.217 -5.954 8.336 1.00 96.75 97 VAL A N 1
ATOM 789 C CA . VAL A 1 97 ? -2.382 -4.834 7.891 1.00 96.75 97 VAL A CA 1
ATOM 790 C C . VAL A 1 97 ? -3.115 -4.110 6.772 1.00 96.75 97 VAL A C 1
ATOM 792 O O . VAL A 1 97 ? -3.433 -4.698 5.740 1.00 96.75 97 VAL A O 1
ATOM 795 N N . THR A 1 98 ? -3.375 -2.821 6.977 1.00 97.31 98 THR A N 1
ATOM 796 C CA . THR A 1 98 ? -4.046 -1.967 5.996 1.00 97.31 98 THR A CA 1
ATOM 797 C C . THR A 1 98 ? -3.050 -0.953 5.440 1.00 97.31 98 THR A C 1
ATOM 799 O O . THR A 1 98 ? -2.468 -0.178 6.199 1.00 97.31 98 THR A O 1
ATOM 802 N N . TRP A 1 99 ? -2.885 -0.918 4.119 1.00 97.69 99 TRP A N 1
ATOM 803 C CA . TRP A 1 99 ? -2.192 0.173 3.439 1.00 97.69 99 TRP A CA 1
ATOM 804 C C . TRP A 1 99 ? -3.124 1.362 3.242 1.00 97.69 99 TRP A C 1
ATOM 806 O O . TRP A 1 99 ? -4.259 1.194 2.789 1.00 97.69 99 TRP A O 1
ATOM 816 N N . LEU A 1 100 ? -2.604 2.559 3.504 1.00 95.25 100 LEU A N 1
ATOM 817 C CA . LEU A 1 100 ? -3.242 3.832 3.208 1.00 95.25 100 LEU A CA 1
ATOM 818 C C . LEU A 1 100 ? -2.204 4.762 2.571 1.00 95.25 100 LEU A C 1
ATOM 820 O O . LEU A 1 100 ? -1.138 4.972 3.150 1.00 95.25 100 LEU A O 1
ATOM 824 N N . ASP A 1 101 ? -2.497 5.326 1.395 1.00 92.56 101 ASP A N 1
ATOM 825 C CA . ASP A 1 101 ? -1.590 6.308 0.787 1.00 92.56 101 ASP A CA 1
ATOM 826 C C . ASP A 1 101 ? -1.455 7.537 1.712 1.00 92.56 101 ASP A C 1
ATOM 828 O O . ASP A 1 101 ? -2.444 8.036 2.258 1.00 92.56 101 ASP A O 1
ATOM 832 N N . ALA A 1 102 ? -0.228 8.051 1.861 1.00 88.56 102 ALA A N 1
ATOM 833 C CA . ALA A 1 102 ? 0.110 9.163 2.762 1.00 88.56 102 ALA A CA 1
ATOM 834 C C . ALA A 1 102 ? -0.628 10.477 2.451 1.00 88.56 102 ALA A C 1
ATOM 836 O O . ALA A 1 102 ? -0.654 11.400 3.258 1.00 88.56 102 ALA A O 1
ATOM 837 N N . ASP A 1 103 ? -1.252 10.570 1.282 1.00 86.75 103 ASP A N 1
ATOM 838 C CA . ASP A 1 103 ? -2.015 11.710 0.803 1.00 86.75 103 ASP A CA 1
ATOM 839 C C . ASP A 1 103 ? -3.530 11.564 1.087 1.00 86.75 103 ASP A C 1
ATOM 841 O O . ASP A 1 103 ? -4.380 12.044 0.331 1.00 86.75 103 ASP A O 1
ATOM 845 N N . SER A 1 104 ? -3.846 10.939 2.225 1.00 90.44 104 SER A N 1
ATOM 846 C CA . SER A 1 104 ? -5.196 10.645 2.708 1.00 90.44 104 SER A CA 1
ATOM 847 C C . SER A 1 104 ? -5.554 11.430 3.973 1.00 90.44 104 SER A C 1
ATOM 849 O O . SER A 1 104 ? -4.811 11.410 4.949 1.00 90.44 104 SER A O 1
ATOM 851 N N . LEU A 1 105 ? -6.717 12.079 3.992 1.00 92.31 105 LEU A N 1
ATOM 852 C CA . LEU A 1 105 ? -7.287 12.729 5.175 1.00 92.31 105 LEU A CA 1
ATOM 853 C C . LEU A 1 105 ? -8.311 11.809 5.835 1.00 92.31 105 LEU A C 1
ATOM 855 O O . LEU A 1 105 ? -9.290 11.422 5.188 1.00 92.31 105 LEU A O 1
ATOM 859 N N . LEU A 1 106 ? -8.112 11.513 7.119 1.00 94.56 106 LEU A N 1
ATOM 860 C CA . LEU A 1 106 ? -9.108 10.809 7.923 1.00 94.56 106 LEU A CA 1
ATOM 861 C C . LEU A 1 106 ? -10.104 11.798 8.524 1.00 94.56 106 LEU A C 1
ATOM 863 O O . LEU A 1 106 ? -9.787 12.965 8.764 1.00 94.56 106 LEU A O 1
ATOM 867 N N . LYS A 1 107 ? -11.319 11.320 8.771 1.00 95.38 107 LYS A N 1
ATOM 868 C CA . LYS A 1 107 ? -12.382 12.063 9.449 1.00 95.38 107 LYS A CA 1
ATOM 869 C C . LYS A 1 107 ? -12.994 11.207 10.552 1.00 95.38 107 LYS A C 1
ATOM 871 O O . LYS A 1 107 ? -12.735 10.008 10.637 1.00 95.38 107 LYS A O 1
ATOM 876 N N . ASP A 1 108 ? -13.809 11.841 11.387 1.00 96.00 108 ASP A N 1
ATOM 877 C CA . ASP A 1 108 ? -14.499 11.175 12.488 1.00 96.00 108 ASP A CA 1
ATOM 878 C C . ASP A 1 108 ? -15.252 9.912 12.032 1.00 96.00 108 ASP A C 1
ATOM 880 O O . ASP A 1 108 ? -15.799 9.864 10.930 1.00 96.00 108 ASP A O 1
ATOM 884 N N . GLY A 1 109 ? -15.235 8.872 12.867 1.00 96.81 109 GLY A N 1
ATOM 885 C CA . GLY A 1 109 ? -15.826 7.564 12.566 1.00 96.81 109 GLY A CA 1
ATOM 886 C C . GLY A 1 109 ? -15.016 6.657 11.625 1.00 96.81 109 GLY A C 1
ATOM 887 O O . GLY 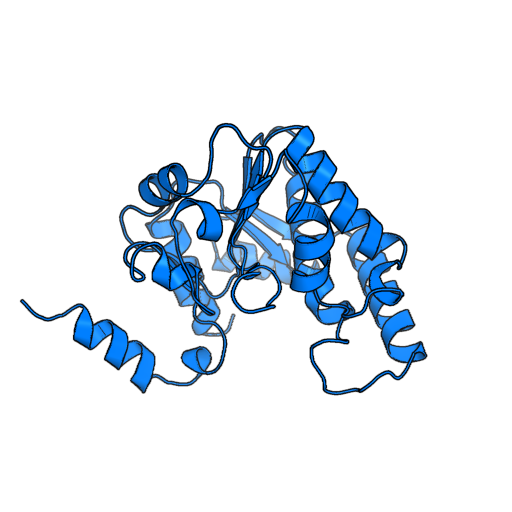A 1 109 ? -15.505 5.577 11.280 1.00 96.81 109 GLY A O 1
ATOM 888 N N . PHE A 1 110 ? -13.795 7.041 11.219 1.00 96.94 110 PHE A N 1
ATOM 889 C CA . PHE A 1 110 ? -12.978 6.284 10.259 1.00 96.94 110 PHE A CA 1
ATOM 890 C C . PHE A 1 110 ? -12.811 4.800 10.606 1.00 96.94 110 PHE A C 1
ATOM 892 O O . PHE A 1 110 ? -13.052 3.957 9.747 1.00 96.94 110 PHE A O 1
ATOM 899 N N . ASP A 1 111 ? -12.461 4.447 11.845 1.00 95.62 111 ASP A N 1
ATOM 900 C CA . ASP A 1 111 ? -12.226 3.041 12.214 1.00 95.62 111 ASP A CA 1
ATOM 901 C C . ASP A 1 111 ? -13.482 2.164 12.094 1.00 95.62 111 ASP A C 1
ATOM 903 O O . ASP A 1 111 ? -13.403 1.002 11.672 1.00 95.62 111 ASP A O 1
ATOM 907 N N . SER A 1 112 ? -14.644 2.725 12.442 1.00 96.56 112 SER A N 1
ATOM 908 C CA . SER A 1 112 ? -15.939 2.050 12.313 1.00 96.56 112 SER A CA 1
ATOM 909 C C . SER A 1 112 ? -16.280 1.837 10.841 1.00 96.56 112 SER A C 1
ATOM 911 O O . SER A 1 112 ? -16.582 0.718 10.423 1.00 96.56 112 SER A O 1
ATOM 913 N N . TRP A 1 113 ? -16.133 2.888 10.031 1.00 96.75 113 TRP A N 1
ATOM 914 C CA . TRP A 1 113 ? -16.329 2.817 8.587 1.00 96.75 113 TRP A CA 1
ATOM 915 C C . TRP A 1 113 ? -15.394 1.799 7.926 1.00 96.75 113 TRP A C 1
ATOM 917 O O . TRP A 1 113 ? -15.853 0.955 7.156 1.00 96.75 113 TRP A O 1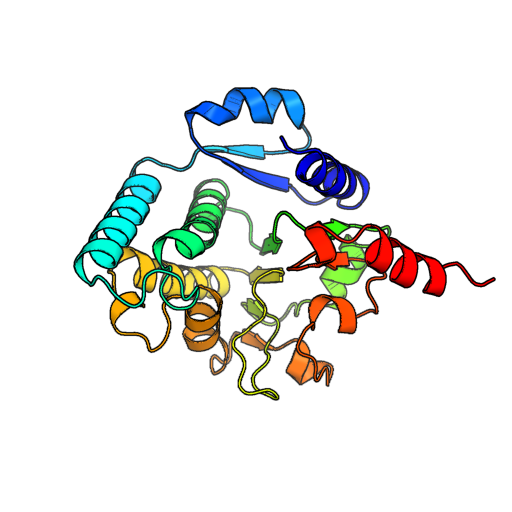
ATOM 927 N N . LEU A 1 114 ? -14.105 1.816 8.266 1.00 94.81 114 LEU A N 1
ATOM 928 C CA . LEU A 1 114 ? -13.102 0.917 7.699 1.00 94.81 114 LEU A CA 1
ATOM 929 C C . LEU A 1 114 ? -13.467 -0.553 7.952 1.00 94.81 114 LEU A C 1
ATOM 931 O O . LEU A 1 114 ? -13.406 -1.383 7.044 1.00 94.81 114 LEU A O 1
ATOM 935 N N . SER A 1 115 ? -13.940 -0.851 9.165 1.00 93.44 115 SER A N 1
ATOM 936 C CA . SER A 1 115 ? -14.384 -2.192 9.570 1.00 93.44 115 SER A CA 1
ATOM 937 C C . SER A 1 115 ? -15.649 -2.662 8.837 1.00 93.44 115 SER A C 1
ATOM 939 O O . SER A 1 115 ? -15.872 -3.862 8.725 1.00 93.44 115 SER A O 1
ATOM 941 N N . GLN A 1 116 ? -16.470 -1.738 8.326 1.00 94.62 116 GLN A N 1
ATOM 942 C CA . GLN A 1 116 ? -17.647 -2.040 7.499 1.00 94.62 116 GLN A CA 1
ATOM 943 C C . GLN A 1 116 ? -17.316 -2.151 6.004 1.00 94.62 116 GLN A C 1
ATOM 945 O O . GLN A 1 116 ? -18.071 -2.749 5.233 1.00 94.62 116 GLN A O 1
ATOM 950 N N . VAL A 1 117 ? -16.245 -1.495 5.554 1.00 95.19 117 VAL A N 1
ATOM 951 C CA . VAL A 1 117 ? -15.823 -1.490 4.147 1.00 95.19 117 VAL A CA 1
ATOM 952 C C . VAL A 1 117 ? -15.085 -2.766 3.781 1.00 95.19 117 VAL A C 1
ATOM 954 O O . VAL A 1 117 ? -15.350 -3.325 2.715 1.00 95.19 117 VAL A O 1
ATOM 957 N N . PHE A 1 118 ? -14.193 -3.231 4.649 1.00 96.50 118 PHE A N 1
ATOM 958 C CA . PHE A 1 118 ? -13.431 -4.449 4.414 1.00 96.50 118 PHE A CA 1
ATOM 959 C C . PHE A 1 118 ? -14.205 -5.698 4.812 1.00 96.50 118 PHE A C 1
ATOM 961 O O . PHE A 1 118 ? -14.958 -5.713 5.784 1.00 96.50 118 PHE A O 1
ATOM 968 N N . SER A 1 119 ? -13.997 -6.776 4.058 1.00 96.06 119 SER A N 1
ATOM 969 C CA . SER A 1 119 ? -14.585 -8.066 4.390 1.00 96.06 119 SER A CA 1
ATOM 970 C C . SER A 1 119 ? -13.808 -8.737 5.521 1.00 96.06 119 SER A C 1
ATOM 972 O O . SER A 1 119 ? -12.578 -8.785 5.504 1.00 96.06 119 SER A O 1
ATOM 974 N N . ALA A 1 120 ? -14.537 -9.298 6.490 1.00 95.06 120 ALA A N 1
ATOM 975 C CA . ALA A 1 120 ? -13.962 -10.116 7.555 1.00 95.06 120 ALA A CA 1
ATOM 976 C C . ALA A 1 120 ? -13.651 -11.561 7.149 1.00 95.06 120 ALA A C 1
ATOM 978 O O . ALA A 1 120 ? -12.899 -12.235 7.847 1.00 95.06 120 ALA A O 1
ATOM 979 N N . GLU A 1 121 ? -14.199 -12.010 6.023 1.00 96.19 121 GLU A N 1
ATOM 980 C CA . GLU A 1 121 ? -14.137 -13.404 5.568 1.00 96.19 121 GLU A CA 1
ATOM 981 C C . GLU A 1 121 ? -13.069 -13.634 4.492 1.00 96.19 121 GLU A C 1
ATOM 983 O O . GLU A 1 121 ? -12.733 -14.774 4.178 1.00 96.19 121 GLU A O 1
ATOM 988 N N . HIS A 1 122 ? -12.533 -12.556 3.916 1.00 98.31 122 HIS A N 1
ATOM 989 C CA . HIS A 1 122 ? -11.566 -12.615 2.825 1.00 98.31 122 HIS A CA 1
ATOM 990 C C . HIS A 1 122 ? -10.171 -12.231 3.312 1.00 98.31 122 HIS A C 1
ATOM 992 O O . HIS A 1 122 ? -10.001 -11.425 4.225 1.00 98.31 122 HIS A O 1
ATOM 998 N N . ALA A 1 123 ? -9.162 -12.806 2.665 1.00 98.38 123 ALA A N 1
ATOM 999 C CA . ALA A 1 123 ? -7.761 -12.581 2.987 1.00 98.38 123 ALA A CA 1
ATOM 1000 C C . ALA A 1 123 ? -7.272 -11.199 2.537 1.00 98.38 123 ALA A C 1
ATOM 1002 O O . ALA A 1 123 ? -6.337 -10.657 3.118 1.00 98.38 123 ALA A O 1
ATOM 1003 N N . VAL A 1 124 ? -7.883 -10.638 1.491 1.00 98.69 124 VAL A N 1
ATOM 1004 C CA . VAL A 1 124 ? -7.562 -9.300 0.984 1.00 98.69 124 VAL A CA 1
ATOM 1005 C C . VAL A 1 124 ? -8.845 -8.566 0.633 1.00 98.69 124 VAL A C 1
ATOM 1007 O O . VAL A 1 124 ? -9.688 -9.130 -0.059 1.00 98.69 124 VAL A O 1
ATOM 1010 N N . SER A 1 125 ? -8.982 -7.306 1.040 1.00 98.50 125 SER A N 1
ATOM 1011 C CA . SER A 1 125 ? -10.017 -6.402 0.518 1.00 98.50 125 SER A CA 1
ATOM 1012 C C . SER A 1 125 ? -9.366 -5.284 -0.291 1.00 98.50 125 SER A C 1
ATOM 1014 O O . SER A 1 125 ? -8.438 -4.631 0.182 1.00 98.50 125 SER A O 1
ATOM 1016 N N . PHE A 1 126 ? -9.841 -5.060 -1.516 1.00 98.06 126 PHE A N 1
ATOM 1017 C CA . PHE A 1 126 ? -9.254 -4.084 -2.438 1.00 98.06 126 PHE A CA 1
ATOM 1018 C C . PHE A 1 126 ? -10.324 -3.380 -3.283 1.00 98.06 126 PHE A C 1
ATOM 1020 O O . PHE A 1 126 ? -11.486 -3.789 -3.336 1.00 98.06 126 PHE A O 1
ATOM 1027 N N . LEU A 1 127 ? -9.922 -2.304 -3.960 1.00 97.00 127 LEU A N 1
ATOM 1028 C CA . LEU A 1 127 ? -10.805 -1.473 -4.777 1.00 97.00 127 LEU A CA 1
ATOM 1029 C C . LEU A 1 127 ? -10.610 -1.764 -6.266 1.00 97.00 127 LEU A C 1
ATOM 1031 O O . LEU A 1 127 ? -9.796 -1.121 -6.934 1.00 97.00 127 LEU A O 1
ATOM 1035 N N . GLY A 1 128 ? -11.365 -2.720 -6.807 1.00 95.44 128 GLY A N 1
ATOM 1036 C CA . GLY A 1 128 ? -11.323 -3.041 -8.231 1.00 95.44 128 GLY A CA 1
ATOM 1037 C C . GLY A 1 128 ? -11.854 -1.907 -9.115 1.00 95.44 128 GLY A C 1
ATOM 1038 O O . GLY A 1 128 ? -12.736 -1.136 -8.728 1.00 95.44 128 GLY A O 1
ATOM 1039 N N . ARG A 1 129 ? -11.311 -1.789 -10.334 1.00 93.06 129 ARG A N 1
ATOM 1040 C CA . ARG A 1 129 ? -11.811 -0.860 -11.369 1.00 93.06 129 ARG A CA 1
ATOM 1041 C C . ARG A 1 129 ? -11.984 -1.516 -12.745 1.00 93.06 129 ARG A C 1
ATOM 1043 O O . ARG A 1 129 ? -12.036 -0.828 -13.769 1.00 93.06 129 ARG A O 1
ATOM 1050 N N . ALA A 1 130 ? -12.151 -2.841 -12.768 1.00 84.00 130 ALA A N 1
ATOM 1051 C CA . ALA A 1 130 ? -12.280 -3.632 -13.993 1.00 84.00 130 ALA A CA 1
ATOM 1052 C C . ALA A 1 130 ? -13.445 -3.169 -14.893 1.00 84.00 130 ALA A C 1
ATOM 1054 O O . ALA A 1 130 ? -13.347 -3.226 -16.116 1.00 84.00 130 ALA A O 1
ATOM 1055 N N . HIS A 1 131 ? -14.519 -2.612 -14.316 1.00 79.88 131 HIS A N 1
ATOM 1056 C CA . HIS A 1 131 ? -15.655 -2.045 -15.060 1.00 79.88 131 HIS A CA 1
ATOM 1057 C C . HIS A 1 131 ? -15.291 -0.859 -15.968 1.00 79.88 131 HIS A C 1
ATOM 1059 O O . HIS A 1 131 ? -16.092 -0.513 -16.834 1.00 79.88 131 HIS A O 1
ATOM 1065 N N . LYS A 1 132 ? -14.133 -0.219 -15.762 1.00 79.69 132 LYS A N 1
ATOM 1066 C CA . LYS A 1 132 ? -13.583 0.844 -16.622 1.00 79.69 132 LYS A CA 1
ATOM 1067 C C . LYS A 1 132 ? -12.342 0.398 -17.402 1.00 79.69 132 LYS A C 1
ATOM 1069 O O . LYS A 1 132 ? -11.674 1.252 -17.970 1.00 79.69 132 LYS A O 1
ATOM 1074 N N . GLN A 1 133 ? -12.025 -0.901 -17.414 1.00 83.31 133 GLN A N 1
ATOM 1075 C CA . GLN A 1 133 ? -10.755 -1.419 -17.944 1.00 83.31 133 GLN A CA 1
ATOM 1076 C C . GLN A 1 133 ? -9.541 -0.741 -17.277 1.00 83.31 133 GLN A C 1
ATOM 1078 O O . GLN A 1 133 ? -8.525 -0.481 -17.913 1.00 83.31 133 GLN A O 1
ATOM 1083 N N . LEU A 1 134 ? -9.677 -0.411 -15.987 1.00 85.25 134 LEU A N 1
ATOM 1084 C CA . LEU A 1 134 ? -8.622 0.181 -15.171 1.00 85.25 134 LEU A CA 1
ATOM 1085 C C . LEU A 1 134 ? -8.147 -0.825 -14.122 1.00 85.25 134 LEU A C 1
ATOM 1087 O O . LEU A 1 134 ? -8.935 -1.612 -13.593 1.00 85.25 134 LEU A O 1
ATOM 1091 N N . HIS A 1 135 ? -6.874 -0.705 -13.760 1.00 93.44 135 HIS A N 1
ATOM 1092 C CA . HIS A 1 135 ? -6.261 -1.426 -12.644 1.00 93.44 135 HIS A CA 1
ATOM 1093 C C . HIS A 1 135 ? -6.865 -1.003 -11.305 1.00 93.44 135 HIS A C 1
ATOM 1095 O O . HIS A 1 135 ? -7.425 0.086 -11.196 1.00 93.44 135 HIS A O 1
ATOM 1101 N N . ALA A 1 136 ? -6.746 -1.822 -10.267 1.00 94.31 136 ALA A N 1
ATOM 1102 C CA . ALA A 1 136 ? -7.190 -1.537 -8.907 1.00 94.31 136 ALA A CA 1
ATOM 1103 C C . ALA A 1 136 ? -6.739 -0.149 -8.410 1.00 94.31 136 ALA A C 1
ATOM 1105 O O . ALA A 1 136 ? -5.690 0.367 -8.799 1.00 94.31 136 ALA A O 1
ATOM 1106 N N . GLU A 1 137 ? -7.552 0.489 -7.571 1.00 94.50 137 GLU A N 1
ATOM 1107 C CA . GLU A 1 137 ? -7.109 1.639 -6.783 1.00 94.50 137 GLU A CA 1
ATOM 1108 C C . GLU A 1 137 ? -6.364 1.127 -5.549 1.00 94.50 137 GLU A C 1
ATOM 1110 O O . GLU A 1 137 ? -6.906 0.370 -4.750 1.00 94.50 137 GLU A O 1
ATOM 1115 N N . THR A 1 138 ? -5.108 1.535 -5.417 1.00 95.50 138 THR A N 1
ATOM 1116 C CA . THR A 1 138 ? -4.140 0.974 -4.464 1.00 95.50 138 THR A CA 1
ATOM 1117 C C . THR A 1 138 ? -3.856 1.894 -3.286 1.00 95.50 138 THR A C 1
ATOM 1119 O O . THR A 1 138 ? -2.926 1.632 -2.529 1.00 95.50 138 THR A O 1
ATOM 1122 N N . GLY A 1 139 ? -4.589 3.004 -3.169 1.00 94.06 139 GLY A N 1
ATOM 1123 C CA . GLY A 1 139 ? -4.456 3.913 -2.032 1.00 94.06 139 GLY A CA 1
ATOM 1124 C C . GLY A 1 139 ? -5.134 3.425 -0.757 1.00 94.06 139 GLY A C 1
ATOM 1125 O O . GLY A 1 139 ? -4.994 4.066 0.277 1.00 94.06 139 GLY A O 1
ATOM 1126 N N . LEU A 1 140 ? -5.857 2.303 -0.831 1.00 96.50 140 LEU A N 1
ATOM 1127 C CA . LEU A 1 140 ? -6.472 1.628 0.304 1.00 96.50 140 LEU A CA 1
ATOM 1128 C C . LEU A 1 140 ? -6.568 0.120 0.019 1.00 96.50 140 LEU A C 1
ATOM 1130 O O . LEU A 1 140 ? -7.303 -0.281 -0.887 1.00 96.50 140 LEU A O 1
ATOM 1134 N N . ILE A 1 141 ? -5.827 -0.704 0.763 1.00 98.06 141 ILE A N 1
ATOM 1135 C CA . ILE A 1 141 ? -5.830 -2.175 0.634 1.00 98.06 141 ILE A CA 1
ATOM 1136 C C . ILE A 1 141 ? -5.740 -2.792 2.030 1.00 98.06 141 ILE A C 1
ATOM 1138 O O . ILE A 1 141 ? -4.942 -2.334 2.842 1.00 98.06 141 ILE A O 1
ATOM 1142 N N . ASP A 1 142 ? -6.520 -3.836 2.298 1.00 98.19 142 ASP A N 1
ATOM 1143 C CA . ASP A 1 142 ? -6.486 -4.589 3.556 1.00 98.19 142 ASP A CA 1
ATOM 1144 C C . ASP A 1 142 ? -5.976 -6.008 3.327 1.00 98.19 142 ASP A C 1
ATOM 1146 O O . ASP A 1 142 ? -6.450 -6.680 2.411 1.00 98.19 142 ASP A O 1
ATOM 1150 N N . PHE A 1 143 ? -5.051 -6.466 4.167 1.00 98.38 143 PHE A N 1
ATOM 1151 C CA . PHE A 1 143 ? -4.508 -7.823 4.170 1.00 98.38 143 PHE A CA 1
ATOM 1152 C C . PHE A 1 143 ? -4.778 -8.485 5.518 1.00 98.38 143 PHE A C 1
ATOM 1154 O O . PHE A 1 143 ? -4.527 -7.886 6.564 1.00 98.38 143 PHE A O 1
ATOM 1161 N N . ARG A 1 144 ? -5.258 -9.732 5.500 1.00 97.69 144 ARG A N 1
ATOM 1162 C CA . ARG A 1 144 ? -5.698 -10.464 6.692 1.00 97.69 144 ARG A CA 1
ATOM 1163 C C . ARG A 1 144 ? -5.133 -11.880 6.752 1.00 97.69 144 ARG A C 1
ATOM 1165 O O . ARG A 1 144 ? -5.307 -12.677 5.828 1.00 97.69 144 ARG A O 1
ATOM 1172 N N . GLY A 1 145 ? -4.531 -12.206 7.889 1.00 96.94 145 GLY A N 1
ATOM 1173 C CA . GLY A 1 145 ? -4.030 -13.531 8.235 1.00 96.94 145 GLY A CA 1
ATOM 1174 C C . GLY A 1 145 ? -2.940 -14.055 7.297 1.00 96.94 145 GLY A C 1
ATOM 1175 O O . GLY A 1 145 ? -2.402 -13.343 6.446 1.00 96.94 145 GLY A O 1
ATOM 1176 N N . ALA A 1 146 ? -2.635 -15.345 7.445 1.00 96.94 146 ALA A N 1
ATOM 1177 C CA . ALA A 1 146 ? -1.590 -16.014 6.672 1.00 96.94 146 ALA A CA 1
ATOM 1178 C C . ALA A 1 146 ? -1.852 -15.982 5.157 1.00 96.94 146 ALA A C 1
ATOM 1180 O O . ALA A 1 146 ? -0.923 -15.777 4.381 1.00 96.94 146 ALA A O 1
ATOM 1181 N N . GLU A 1 147 ? -3.110 -16.123 4.725 1.00 98.06 147 GLU A N 1
ATOM 1182 C CA . GLU A 1 147 ? -3.450 -16.037 3.301 1.00 98.06 147 GLU A CA 1
ATOM 1183 C C . GLU A 1 147 ? -3.282 -14.618 2.747 1.00 98.06 147 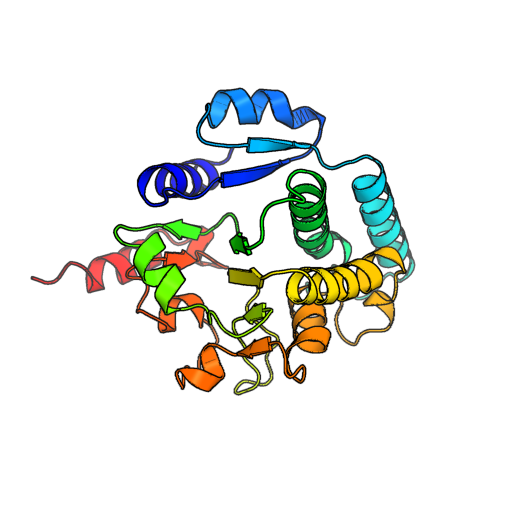GLU A C 1
ATOM 1185 O O . GLU A 1 147 ? -2.824 -14.462 1.616 1.00 98.06 147 GLU A O 1
ATOM 1190 N N . GLY A 1 148 ? -3.586 -13.578 3.532 1.00 98.31 148 GLY A N 1
ATOM 1191 C CA . GLY A 1 148 ? -3.354 -12.191 3.129 1.00 98.31 148 GLY A CA 1
ATOM 1192 C C . GLY A 1 148 ? -1.864 -11.923 2.945 1.00 98.31 148 GLY A C 1
ATOM 1193 O O . GLY A 1 148 ? -1.451 -11.417 1.901 1.00 98.31 148 GLY A O 1
ATOM 1194 N N . LEU A 1 149 ? -1.050 -12.365 3.908 1.00 98.19 149 LEU A N 1
ATOM 1195 C CA . LEU A 1 149 ? 0.409 -12.298 3.820 1.00 98.19 149 LEU A CA 1
ATOM 1196 C C . LEU A 1 149 ? 0.950 -13.096 2.626 1.00 98.19 149 LEU A C 1
ATOM 1198 O O . LEU A 1 149 ? 1.817 -12.609 1.911 1.00 98.19 149 LEU A O 1
ATOM 1202 N N . ARG A 1 150 ? 0.419 -14.292 2.349 1.00 98.38 150 ARG A N 1
ATOM 1203 C CA . ARG A 1 150 ? 0.817 -15.097 1.184 1.00 98.38 150 ARG A CA 1
ATOM 1204 C C . ARG A 1 150 ? 0.561 -14.360 -0.133 1.00 98.38 150 ARG A C 1
ATOM 1206 O O . ARG A 1 150 ? 1.394 -14.407 -1.036 1.00 98.38 150 ARG A O 1
ATOM 1213 N N . LEU A 1 151 ? -0.579 -13.680 -0.256 1.00 98.56 151 LEU A N 1
ATOM 1214 C CA . LEU A 1 151 ? -0.914 -12.896 -1.448 1.00 98.56 151 LEU A CA 1
ATOM 1215 C C . LEU A 1 151 ? -0.064 -11.630 -1.568 1.00 98.56 151 LEU A C 1
ATOM 1217 O O . LEU A 1 151 ? 0.370 -11.303 -2.672 1.00 98.56 151 LEU A O 1
ATOM 1221 N N . PHE A 1 152 ? 0.219 -10.956 -0.453 1.00 98.56 152 PHE A N 1
ATOM 1222 C CA . PHE A 1 152 ? 1.188 -9.864 -0.427 1.00 98.56 152 PHE A CA 1
ATOM 1223 C C . PHE A 1 152 ? 2.586 -10.344 -0.843 1.00 98.56 152 PHE A C 1
ATOM 1225 O O . PHE A 1 152 ? 3.207 -9.727 -1.702 1.00 98.56 152 PHE A O 1
ATOM 1232 N N . ASN A 1 153 ? 3.048 -11.484 -0.328 1.00 98.56 153 ASN A N 1
ATOM 1233 C CA . ASN A 1 153 ? 4.345 -12.055 -0.690 1.00 98.56 153 ASN A CA 1
ATOM 1234 C C . ASN A 1 153 ? 4.431 -12.367 -2.184 1.00 98.56 153 ASN A C 1
ATOM 1236 O O . ASN A 1 153 ? 5.460 -12.103 -2.789 1.00 98.56 153 ASN A O 1
ATOM 1240 N N . ARG A 1 154 ? 3.340 -12.808 -2.828 1.00 98.69 154 ARG A N 1
ATOM 1241 C CA . ARG A 1 154 ? 3.334 -12.952 -4.292 1.00 98.69 154 ARG A CA 1
ATOM 1242 C C . ARG A 1 154 ? 3.566 -11.618 -5.008 1.00 98.69 154 ARG A C 1
ATOM 1244 O O . ARG A 1 154 ? 4.286 -11.590 -6.002 1.00 98.69 154 ARG A O 1
ATOM 1251 N N . VAL A 1 155 ? 2.967 -10.525 -4.531 1.00 98.69 155 VAL A N 1
ATOM 1252 C CA . VAL A 1 155 ? 3.243 -9.180 -5.067 1.00 98.69 155 VAL A CA 1
ATOM 1253 C C . VAL A 1 155 ? 4.709 -8.823 -4.845 1.00 98.69 155 VAL A C 1
ATOM 1255 O O . VAL A 1 155 ? 5.379 -8.400 -5.780 1.00 98.69 155 VAL A O 1
ATOM 1258 N N . LEU A 1 156 ? 5.223 -9.037 -3.637 1.00 98.62 156 LEU A N 1
ATOM 1259 C CA . LEU A 1 156 ? 6.609 -8.751 -3.289 1.00 98.62 156 LEU A CA 1
ATOM 1260 C C . LEU A 1 156 ? 7.606 -9.534 -4.159 1.00 98.62 156 LEU A C 1
ATOM 1262 O O . LEU A 1 156 ? 8.572 -8.955 -4.654 1.00 98.62 156 LEU A O 1
ATOM 1266 N N . ASP A 1 157 ? 7.343 -10.815 -4.409 1.00 98.75 157 ASP A N 1
ATOM 1267 C CA . ASP A 1 157 ? 8.170 -11.681 -5.249 1.00 98.75 157 ASP A CA 1
ATOM 1268 C C . ASP A 1 157 ? 8.267 -11.153 -6.683 1.00 98.75 157 ASP A C 1
ATOM 1270 O O . ASP A 1 157 ? 9.354 -11.168 -7.261 1.00 98.75 157 ASP A O 1
ATOM 1274 N N . ILE A 1 158 ? 7.174 -10.621 -7.246 1.00 98.81 158 ILE A N 1
ATOM 1275 C CA . ILE A 1 158 ? 7.167 -10.010 -8.590 1.00 98.81 158 ILE A CA 1
ATOM 1276 C C . ILE A 1 158 ? 8.147 -8.826 -8.658 1.00 98.81 158 ILE A C 1
ATOM 1278 O O . ILE A 1 158 ? 8.857 -8.654 -9.651 1.00 98.81 158 ILE A O 1
ATOM 1282 N N . TYR A 1 159 ? 8.228 -8.026 -7.591 1.00 98.62 159 TYR A N 1
ATOM 1283 C CA . TYR A 1 159 ? 9.176 -6.913 -7.498 1.00 98.62 159 TYR A CA 1
ATOM 1284 C C . TYR A 1 159 ? 10.611 -7.395 -7.254 1.00 98.62 159 TYR A C 1
ATOM 1286 O O . TYR A 1 159 ? 11.529 -6.953 -7.944 1.00 98.62 159 TYR A O 1
ATOM 1294 N N . LYS A 1 160 ? 10.823 -8.313 -6.302 1.00 98.56 160 LYS A N 1
ATOM 1295 C CA . LYS A 1 160 ? 12.162 -8.803 -5.927 1.00 98.56 160 LYS A CA 1
ATOM 1296 C C . LYS A 1 160 ? 12.849 -9.593 -7.038 1.00 98.56 160 LYS A C 1
ATOM 1298 O O . LYS A 1 160 ? 14.061 -9.470 -7.201 1.00 98.56 160 LYS A O 1
ATOM 1303 N N . SER A 1 161 ? 12.086 -10.388 -7.785 1.00 98.62 161 SER A N 1
ATOM 1304 C CA . SER A 1 161 ? 12.582 -11.204 -8.903 1.00 98.62 161 SER A CA 1
ATOM 1305 C C . SER A 1 161 ? 12.727 -10.433 -10.214 1.00 98.62 161 SER A C 1
ATOM 1307 O O . SER A 1 161 ? 13.269 -10.976 -11.173 1.00 98.62 161 SER A O 1
ATOM 1309 N N . LEU A 1 162 ? 12.266 -9.177 -10.260 1.00 98.50 162 LEU A N 1
ATOM 1310 C CA . LEU A 1 162 ? 12.185 -8.356 -11.471 1.00 98.50 162 LEU A CA 1
ATOM 1311 C C . LEU A 1 162 ? 11.194 -8.889 -12.532 1.00 98.50 162 LEU A C 1
ATOM 1313 O O . LEU A 1 162 ? 11.173 -8.365 -13.643 1.00 98.50 162 LEU A O 1
ATOM 1317 N N . GLU A 1 163 ? 10.321 -9.846 -12.186 1.00 98.38 163 GLU A N 1
ATOM 1318 C CA . GLU A 1 163 ? 9.215 -10.329 -13.042 1.00 98.38 163 GLU A CA 1
ATOM 1319 C C . GLU A 1 163 ? 8.285 -9.183 -13.483 1.00 98.38 163 GLU A C 1
ATOM 1321 O O . GLU A 1 163 ? 7.676 -9.239 -14.549 1.00 98.38 163 GLU A O 1
ATOM 1326 N N . ILE A 1 164 ? 8.215 -8.088 -12.712 1.00 98.06 164 ILE A N 1
ATOM 1327 C CA . ILE A 1 164 ? 7.448 -6.887 -13.080 1.00 98.06 164 ILE A CA 1
ATOM 1328 C C . ILE A 1 164 ? 7.778 -6.359 -14.485 1.00 98.06 164 ILE A 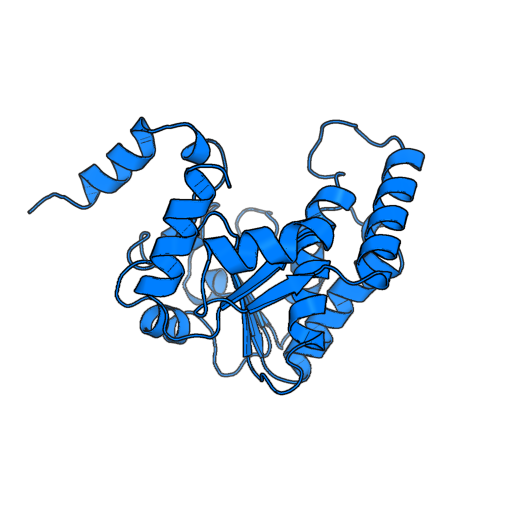C 1
ATOM 1330 O O . ILE A 1 164 ? 6.907 -5.786 -15.136 1.00 98.06 164 ILE A O 1
ATOM 1334 N N . PHE A 1 165 ? 9.003 -6.554 -14.981 1.00 97.50 165 PHE A N 1
ATOM 1335 C CA . PHE A 1 165 ? 9.402 -6.068 -16.304 1.00 97.50 165 PHE A CA 1
ATOM 1336 C C . PHE A 1 165 ? 8.832 -6.894 -17.465 1.00 97.50 165 PHE A C 1
ATOM 1338 O O . PHE A 1 165 ? 8.865 -6.420 -18.601 1.00 97.50 165 PHE A O 1
ATOM 1345 N N . ASP A 1 166 ? 8.254 -8.062 -17.182 1.00 96.69 166 ASP A N 1
ATOM 1346 C CA . ASP A 1 166 ? 7.547 -8.899 -18.158 1.00 96.69 166 ASP A CA 1
ATOM 1347 C C . ASP A 1 166 ? 6.056 -8.525 -18.270 1.00 96.69 166 ASP A C 1
ATOM 1349 O O . ASP A 1 166 ? 5.321 -9.064 -19.100 1.00 96.69 166 ASP A O 1
ATOM 1353 N N . PHE A 1 167 ? 5.581 -7.599 -17.428 1.00 96.44 167 PHE A N 1
ATOM 1354 C CA . PHE A 1 167 ? 4.182 -7.182 -17.383 1.00 96.44 167 PHE A CA 1
ATOM 1355 C C . PHE A 1 167 ? 3.894 -6.059 -18.391 1.00 96.44 167 PHE A C 1
ATOM 1357 O O . PHE A 1 167 ? 4.774 -5.292 -18.783 1.00 96.44 167 PHE A O 1
ATOM 1364 N N . ASN A 1 168 ? 2.618 -5.916 -18.772 1.00 94.75 168 ASN A N 1
ATOM 1365 C CA . ASN A 1 168 ? 2.188 -4.880 -19.721 1.00 94.75 168 ASN A CA 1
ATOM 1366 C C . ASN A 1 168 ? 2.247 -3.455 -19.147 1.00 94.75 168 ASN A C 1
ATOM 1368 O O . ASN A 1 168 ? 2.174 -2.501 -19.914 1.00 94.75 168 ASN A O 1
ATOM 1372 N N . GLU A 1 169 ? 2.331 -3.300 -17.824 1.00 95.38 169 GLU A N 1
ATOM 1373 C CA . GLU A 1 169 ? 2.658 -2.046 -17.141 1.00 95.38 169 GLU A CA 1
ATOM 1374 C C . GLU A 1 169 ? 3.429 -2.367 -15.857 1.00 95.38 169 GLU A C 1
ATOM 1376 O O . GLU A 1 169 ? 3.181 -3.385 -15.211 1.00 95.38 169 GLU A O 1
ATOM 1381 N N . TRP A 1 170 ? 4.318 -1.469 -15.442 1.00 96.44 170 TRP A N 1
ATOM 1382 C CA . TRP A 1 170 ? 5.176 -1.630 -14.263 1.00 96.44 170 TRP A CA 1
ATOM 1383 C C . TRP A 1 170 ? 4.662 -0.852 -13.043 1.00 96.44 170 TRP A C 1
ATOM 1385 O O . TRP A 1 170 ? 5.431 -0.420 -12.185 1.00 96.44 170 TRP A O 1
ATOM 1395 N N . THR A 1 171 ? 3.350 -0.622 -12.969 1.00 96.12 171 THR A N 1
ATOM 1396 C CA . THR A 1 171 ? 2.728 0.044 -11.817 1.00 96.12 171 THR A CA 1
ATOM 1397 C C . THR A 1 171 ? 2.324 -0.970 -10.754 1.00 96.12 171 THR A C 1
ATOM 1399 O O . THR A 1 171 ? 1.930 -2.094 -11.068 1.00 96.12 171 THR A O 1
ATOM 1402 N N . ASP A 1 172 ? 2.329 -0.547 -9.492 1.00 96.31 172 ASP A N 1
ATOM 1403 C CA . ASP A 1 172 ? 1.778 -1.341 -8.389 1.00 96.31 172 ASP A CA 1
ATOM 1404 C C . ASP A 1 172 ? 0.313 -1.700 -8.640 1.00 96.31 172 ASP A C 1
ATOM 1406 O O . ASP A 1 172 ? -0.094 -2.838 -8.423 1.00 96.31 172 ASP A O 1
ATOM 1410 N N . SER A 1 173 ? -0.471 -0.763 -9.176 1.00 96.38 173 SER A N 1
ATOM 1411 C CA . SER A 1 173 ? -1.869 -1.011 -9.519 1.00 96.38 173 SER A CA 1
ATOM 1412 C C . SER A 1 173 ? -2.041 -2.165 -10.501 1.00 96.38 173 SER A C 1
ATOM 1414 O O . SER A 1 173 ? -2.905 -3.016 -10.276 1.00 96.38 173 SER A O 1
ATOM 1416 N N . TYR A 1 174 ? -1.203 -2.256 -11.537 1.00 97.38 174 TYR A N 1
ATOM 1417 C CA . TYR A 1 174 ? -1.232 -3.372 -12.480 1.00 97.38 174 TYR A CA 1
ATOM 1418 C C . TYR A 1 174 ? -0.881 -4.689 -11.774 1.00 97.38 174 TYR A C 1
ATOM 1420 O O . TYR A 1 174 ? -1.590 -5.688 -11.931 1.00 97.38 174 TYR A O 1
ATOM 1428 N N . VAL A 1 175 ? 0.182 -4.697 -10.961 1.00 98.12 175 VAL A N 1
ATOM 1429 C CA . VAL A 1 175 ? 0.633 -5.901 -10.245 1.00 98.12 175 VAL A CA 1
ATOM 1430 C C . VAL A 1 175 ? -0.441 -6.395 -9.270 1.00 98.12 175 VAL A C 1
ATOM 1432 O O . VAL A 1 175 ? -0.836 -7.558 -9.339 1.00 98.12 175 VAL A O 1
ATOM 1435 N N . TYR A 1 176 ? -0.999 -5.519 -8.428 1.00 97.94 176 TYR A N 1
ATOM 1436 C CA . TYR A 1 176 ? -2.090 -5.878 -7.514 1.00 97.94 176 TYR A CA 1
ATOM 1437 C C . TYR A 1 176 ? -3.317 -6.402 -8.252 1.00 97.94 176 TYR A C 1
ATOM 1439 O O . TYR A 1 176 ? -3.905 -7.399 -7.841 1.00 97.94 176 TYR A O 1
ATOM 1447 N N . THR A 1 177 ? -3.689 -5.773 -9.368 1.00 97.19 177 THR A N 1
ATOM 1448 C CA . THR A 1 177 ? -4.805 -6.246 -10.202 1.00 97.19 177 THR A CA 1
ATOM 1449 C C . THR A 1 177 ? -4.557 -7.666 -10.691 1.00 97.19 177 THR A C 1
ATOM 1451 O O . THR A 1 177 ? -5.433 -8.521 -10.564 1.00 97.19 177 THR A O 1
ATOM 1454 N N . SER A 1 178 ? -3.344 -7.928 -11.179 1.00 96.69 178 SER A N 1
ATOM 1455 C CA . SER A 1 178 ? -2.936 -9.232 -11.707 1.00 96.69 178 SER A CA 1
ATOM 1456 C C . SER A 1 178 ? -2.969 -10.329 -10.639 1.00 96.69 178 SER A C 1
ATOM 1458 O O . SER A 1 178 ? -3.333 -11.464 -10.941 1.00 96.69 178 SER A O 1
ATOM 1460 N N . VAL A 1 179 ? -2.640 -10.000 -9.385 1.00 97.94 179 VAL A N 1
ATOM 1461 C CA . VAL A 1 179 ? -2.656 -10.962 -8.270 1.00 97.94 179 VAL A CA 1
ATOM 1462 C C . VAL A 1 179 ? -4.060 -11.140 -7.671 1.00 97.94 179 VAL A C 1
ATOM 1464 O O . VAL A 1 179 ? -4.419 -12.254 -7.286 1.00 97.94 179 VAL A O 1
ATOM 1467 N N . PHE A 1 180 ? -4.869 -10.078 -7.582 1.00 97.44 180 PHE A N 1
ATOM 1468 C CA . PHE A 1 180 ? -6.107 -10.085 -6.788 1.00 97.44 180 PHE A CA 1
ATOM 1469 C C . PHE A 1 180 ? -7.386 -10.329 -7.586 1.00 97.44 180 PHE A C 1
ATOM 1471 O O . PHE A 1 180 ? -8.284 -10.999 -7.081 1.00 97.44 180 PHE A O 1
ATOM 1478 N N . GLN A 1 181 ? -7.503 -9.806 -8.813 1.00 92.94 181 GLN A N 1
ATOM 1479 C CA . GLN A 1 181 ? -8.797 -9.669 -9.504 1.00 92.94 181 GLN A CA 1
ATOM 1480 C C . GLN A 1 181 ? -9.570 -10.989 -9.671 1.00 92.94 181 GLN A C 1
ATOM 1482 O O . 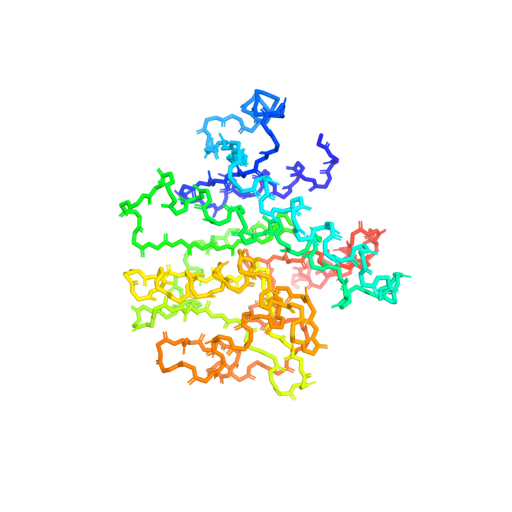GLN A 1 181 ? -10.802 -10.990 -9.664 1.00 92.94 181 GLN A O 1
ATOM 1487 N N . PHE A 1 182 ? -8.860 -12.108 -9.809 1.00 92.44 182 PHE A N 1
ATOM 1488 C CA . PHE A 1 182 ? -9.449 -13.435 -10.019 1.00 92.44 182 PHE A CA 1
ATOM 1489 C C . PHE A 1 182 ? -9.172 -14.409 -8.871 1.00 92.44 182 PHE A C 1
ATOM 1491 O O . PHE A 1 182 ? -9.450 -15.603 -8.982 1.00 92.44 182 PHE A O 1
ATOM 1498 N N . ASN A 1 183 ? -8.624 -13.920 -7.760 1.00 97.06 183 ASN A N 1
ATOM 1499 C CA . ASN A 1 183 ? -8.311 -14.756 -6.618 1.00 97.06 183 ASN A CA 1
ATOM 1500 C C . ASN A 1 183 ? -9.529 -14.887 -5.697 1.00 97.06 183 ASN A C 1
ATOM 1502 O O . ASN A 1 183 ? -10.047 -13.894 -5.194 1.00 97.06 183 ASN A O 1
ATOM 1506 N N . LYS A 1 184 ? -9.965 -16.124 -5.430 1.00 97.00 184 LYS A N 1
ATOM 1507 C CA . LYS A 1 184 ? -11.134 -16.410 -4.578 1.00 97.00 184 LYS A CA 1
AT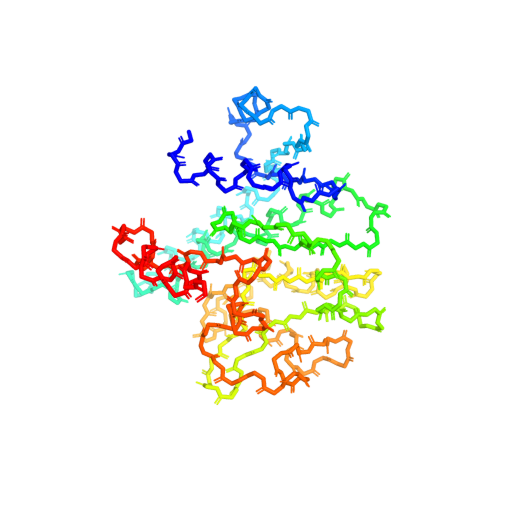OM 1508 C C . LYS A 1 184 ? -11.002 -15.917 -3.131 1.00 97.00 184 LYS A C 1
ATOM 1510 O O . LYS A 1 184 ? -12.007 -15.808 -2.443 1.00 97.00 184 LYS A O 1
ATOM 1515 N N . HIS A 1 185 ? -9.781 -15.657 -2.661 1.00 98.12 185 HIS A N 1
ATOM 1516 C CA . HIS A 1 185 ? -9.522 -15.135 -1.319 1.00 98.12 185 HIS A CA 1
ATOM 1517 C C . HIS A 1 185 ? -9.552 -13.599 -1.263 1.00 98.12 185 HIS A C 1
ATOM 1519 O O . HIS A 1 185 ? -9.397 -13.032 -0.182 1.00 98.12 185 HIS A O 1
ATOM 1525 N N . CYS A 1 186 ? -9.745 -12.924 -2.400 1.00 98.31 186 CYS A N 1
ATOM 1526 C CA . CYS A 1 186 ? -9.805 -11.472 -2.497 1.00 98.31 186 CYS A CA 1
ATOM 1527 C C . CYS A 1 186 ? -11.254 -10.981 -2.620 1.00 98.31 186 CYS A C 1
ATOM 1529 O O . CYS A 1 186 ? -12.064 -11.533 -3.363 1.00 98.31 186 CYS A O 1
ATOM 1531 N N . PHE A 1 187 ? -11.556 -9.887 -1.930 1.00 98.00 187 PHE A N 1
ATOM 1532 C CA . PHE A 1 187 ? -12.834 -9.194 -1.949 1.00 98.00 187 PHE A CA 1
ATOM 1533 C C . PHE A 1 187 ? -12.708 -7.873 -2.712 1.00 98.00 187 PHE A C 1
ATOM 1535 O O . PHE A 1 187 ? -12.083 -6.921 -2.239 1.00 98.00 187 PHE A O 1
ATOM 1542 N N . ASP A 1 188 ? -13.315 -7.813 -3.898 1.00 97.50 188 ASP A N 1
ATOM 1543 C CA . ASP A 1 188 ? -13.454 -6.571 -4.663 1.00 97.50 188 ASP A CA 1
ATOM 1544 C C . ASP A 1 188 ? -14.627 -5.750 -4.105 1.00 97.50 188 ASP A C 1
ATOM 1546 O O . ASP A 1 188 ? -15.802 -6.018 -4.388 1.00 97.50 188 ASP A O 1
ATOM 1550 N N . ILE A 1 189 ? -14.290 -4.728 -3.318 1.00 97.25 189 ILE A N 1
ATOM 1551 C CA . ILE A 1 189 ? -15.251 -3.845 -2.646 1.00 97.25 189 ILE A CA 1
ATOM 1552 C C . ILE A 1 189 ? -16.137 -3.130 -3.672 1.00 97.25 189 ILE A C 1
ATOM 1554 O O . ILE A 1 189 ? -17.343 -2.988 -3.458 1.00 97.25 189 ILE A O 1
ATOM 1558 N N . CYS A 1 190 ? -15.564 -2.688 -4.795 1.00 95.94 190 CYS A N 1
ATOM 1559 C CA . CYS A 1 190 ? -16.297 -1.947 -5.818 1.00 95.94 190 CYS A CA 1
ATOM 1560 C C . CYS A 1 190 ? -17.333 -2.836 -6.493 1.00 95.94 190 CYS A C 1
ATOM 1562 O O . CYS A 1 190 ? -18.489 -2.434 -6.643 1.00 95.94 190 CYS A O 1
ATOM 1564 N N . LYS A 1 191 ? -16.936 -4.061 -6.853 1.00 94.75 191 LYS A N 1
ATOM 1565 C CA . LYS A 1 191 ? -17.845 -5.055 -7.428 1.00 94.75 191 LYS A CA 1
ATOM 1566 C C . LYS A 1 191 ? -18.984 -5.382 -6.466 1.00 94.75 191 LYS A C 1
ATOM 1568 O O . LYS A 1 191 ? -20.136 -5.386 -6.888 1.00 94.75 191 LYS A O 1
ATOM 1573 N N . HIS A 1 192 ? -18.676 -5.616 -5.190 1.00 94.19 192 HIS A N 1
ATOM 1574 C CA . HIS A 1 192 ? -19.684 -5.977 -4.193 1.00 94.19 192 HIS A CA 1
ATOM 1575 C C . HIS A 1 192 ? -20.664 -4.832 -3.894 1.00 94.19 192 HIS A C 1
ATOM 1577 O O . HIS A 1 192 ? -21.863 -5.061 -3.769 1.00 94.19 192 HIS A O 1
ATOM 1583 N N . ARG A 1 193 ? -20.177 -3.588 -3.823 1.00 93.56 193 ARG A N 1
ATOM 1584 C CA . ARG A 1 193 ? -21.002 -2.401 -3.532 1.00 93.56 193 ARG A CA 1
ATOM 1585 C C . ARG A 1 193 ? -21.626 -1.752 -4.773 1.00 93.56 193 ARG A C 1
ATOM 1587 O O . ARG A 1 193 ? -22.270 -0.715 -4.652 1.00 93.56 193 ARG A O 1
ATOM 1594 N N . GLY A 1 194 ? -21.412 -2.307 -5.967 1.00 93.62 194 GLY A N 1
ATOM 1595 C CA . GLY A 1 194 ? -21.897 -1.721 -7.221 1.00 93.62 194 GLY A CA 1
ATOM 1596 C C . GLY A 1 194 ? -21.257 -0.369 -7.574 1.00 93.62 194 GLY A C 1
ATOM 1597 O O . GLY A 1 194 ? -21.833 0.408 -8.336 1.00 93.62 194 GLY A O 1
ATOM 1598 N N . VAL A 1 195 ? -20.069 -0.064 -7.041 1.00 93.00 195 VAL A N 1
ATOM 1599 C CA . VAL A 1 195 ? -19.365 1.204 -7.285 1.00 93.00 195 VAL A CA 1
ATOM 1600 C C . VAL A 1 195 ? -18.687 1.163 -8.652 1.00 93.00 195 VAL A C 1
ATOM 1602 O O . VAL A 1 195 ? -17.705 0.454 -8.861 1.00 93.00 195 VAL A O 1
ATOM 1605 N N . ARG A 1 196 ? -19.176 1.979 -9.593 1.00 91.31 196 ARG A N 1
ATOM 1606 C CA . ARG A 1 196 ? -18.646 2.063 -10.965 1.00 91.31 196 ARG A CA 1
ATOM 1607 C C . ARG A 1 196 ? -17.932 3.390 -11.230 1.00 91.31 196 ARG A C 1
ATOM 1609 O O . ARG A 1 196 ? -18.360 4.189 -12.058 1.00 91.31 196 ARG A O 1
ATOM 1616 N N . SER A 1 197 ? -16.800 3.624 -10.564 1.00 87.06 197 SER A N 1
ATOM 1617 C CA . SER A 1 197 ? -16.045 4.884 -10.667 1.00 87.06 197 SER A CA 1
ATOM 1618 C C . SER A 1 197 ? -14.557 4.716 -10.976 1.00 87.06 197 SER A C 1
ATOM 1620 O O . SER A 1 197 ? -13.989 3.645 -10.798 1.00 87.06 197 SER A O 1
ATOM 1622 N N . SER A 1 198 ? -13.933 5.790 -11.469 1.00 85.25 198 SER A N 1
ATOM 1623 C CA . SER A 1 198 ? -12.470 5.934 -11.554 1.00 85.25 198 SER A CA 1
ATOM 1624 C C . SER A 1 198 ? -11.855 6.431 -10.237 1.00 85.25 198 SER A C 1
ATOM 1626 O O . SER A 1 198 ? -10.646 6.301 -10.059 1.00 85.25 198 SER A O 1
ATOM 1628 N N . ASN A 1 199 ? -12.681 6.945 -9.316 1.00 87.94 199 ASN A N 1
ATOM 1629 C CA . ASN A 1 199 ? -12.309 7.426 -7.983 1.00 87.94 199 ASN A CA 1
ATOM 1630 C C . ASN A 1 199 ? -13.076 6.653 -6.886 1.00 87.94 199 ASN A C 1
ATOM 1632 O O . ASN A 1 199 ? -13.927 7.230 -6.206 1.00 87.94 199 ASN A O 1
ATOM 1636 N N . PRO A 1 200 ? -12.850 5.336 -6.747 1.00 92.31 200 PRO A N 1
ATOM 1637 C CA . PRO A 1 200 ? -13.679 4.485 -5.898 1.00 92.31 200 PRO A CA 1
ATOM 1638 C C . PRO A 1 200 ? -13.595 4.826 -4.405 1.00 92.31 200 PRO A C 1
ATOM 1640 O O . PRO A 1 200 ? -14.607 4.704 -3.729 1.00 92.31 200 PRO A O 1
ATOM 1643 N N . ILE A 1 201 ? -12.447 5.309 -3.904 1.00 92.38 201 ILE A N 1
ATOM 1644 C CA . ILE A 1 201 ? -12.284 5.690 -2.486 1.00 92.38 201 ILE A CA 1
ATOM 1645 C C . ILE A 1 201 ? -13.330 6.730 -2.077 1.00 92.38 201 ILE A C 1
ATOM 1647 O O . ILE A 1 201 ? -14.031 6.539 -1.091 1.00 92.38 201 ILE A O 1
ATOM 1651 N N . TYR A 1 202 ? -13.484 7.791 -2.872 1.00 91.06 202 TYR A N 1
ATOM 1652 C CA . TYR A 1 202 ? -14.506 8.805 -2.619 1.00 91.06 202 TYR A CA 1
ATOM 1653 C C . TYR A 1 202 ? -15.923 8.239 -2.762 1.00 91.06 202 TYR A C 1
ATOM 1655 O O . TYR A 1 202 ? -16.810 8.575 -1.992 1.00 91.06 202 TYR A O 1
ATOM 1663 N N . GLU A 1 203 ? -16.165 7.384 -3.752 1.00 91.94 203 GLU A N 1
ATOM 1664 C CA . GLU A 1 203 ? -17.521 6.931 -4.086 1.00 91.94 203 GLU A CA 1
ATOM 1665 C C . GLU A 1 203 ? -18.102 5.910 -3.107 1.00 91.94 203 GLU A C 1
ATOM 1667 O O . GLU A 1 203 ? -19.322 5.767 -3.055 1.00 91.94 203 GLU A O 1
ATOM 1672 N N . ILE A 1 204 ? -17.267 5.229 -2.318 1.00 92.81 204 ILE A N 1
ATOM 1673 C CA . ILE A 1 204 ? -17.736 4.282 -1.298 1.00 92.81 204 ILE A CA 1
ATOM 1674 C C . ILE A 1 204 ? -18.647 4.959 -0.273 1.00 92.81 204 ILE A C 1
ATOM 1676 O O . ILE A 1 204 ? -19.611 4.342 0.183 1.00 92.81 204 ILE A O 1
ATOM 1680 N N . ASP A 1 205 ? -18.346 6.201 0.113 1.00 93.38 205 ASP A N 1
ATOM 1681 C CA . ASP A 1 205 ? -19.093 6.898 1.161 1.00 93.38 205 ASP A CA 1
ATOM 1682 C C . ASP A 1 205 ? -19.245 8.413 0.965 1.00 93.38 205 ASP A C 1
ATOM 1684 O O . ASP A 1 205 ? -19.744 9.078 1.875 1.00 93.38 205 ASP A O 1
ATOM 1688 N N . ARG A 1 206 ? -18.864 8.939 -0.205 1.00 92.44 206 ARG A N 1
ATOM 1689 C CA . ARG A 1 206 ? -18.812 10.372 -0.550 1.00 92.44 206 ARG A CA 1
ATOM 1690 C C . ARG A 1 206 ? -17.777 11.167 0.250 1.00 92.44 206 ARG A C 1
ATOM 1692 O O . ARG A 1 206 ? -17.975 12.349 0.518 1.00 92.44 206 ARG A O 1
ATOM 1699 N N . GLY A 1 207 ? -16.671 10.532 0.636 1.00 91.06 207 GLY A N 1
ATOM 1700 C CA . GLY A 1 207 ? -15.581 11.182 1.363 1.00 91.06 207 GLY A CA 1
ATOM 1701 C C . GLY A 1 207 ? -15.964 11.594 2.785 1.00 91.06 207 GLY A C 1
ATOM 1702 O O . GLY A 1 207 ? -15.431 12.579 3.313 1.00 91.06 207 GLY A O 1
ATOM 1703 N N . ARG A 1 208 ? -16.926 10.885 3.390 1.00 94.25 208 ARG A N 1
ATOM 1704 C CA . ARG A 1 208 ? -17.402 11.161 4.753 1.00 94.25 208 ARG A CA 1
ATOM 1705 C C . ARG A 1 208 ? -16.366 10.779 5.800 1.00 94.25 208 ARG A C 1
ATOM 1707 O O . ARG A 1 208 ? -16.196 11.545 6.740 1.00 94.25 208 ARG A O 1
ATOM 1714 N N . HIS A 1 209 ? -15.645 9.678 5.595 1.00 96.12 209 HIS A N 1
ATOM 1715 C CA . HIS A 1 209 ? -14.654 9.173 6.553 1.00 96.12 209 HIS A CA 1
ATOM 1716 C C . HIS A 1 209 ? -13.212 9.241 6.035 1.00 96.12 209 HIS A C 1
ATOM 1718 O O . HIS A 1 209 ? -12.274 9.285 6.829 1.00 96.12 209 HIS A O 1
ATOM 1724 N N . LEU A 1 210 ? -13.027 9.272 4.712 1.00 94.38 210 LEU A N 1
ATOM 1725 C CA . LEU A 1 210 ? -11.715 9.263 4.070 1.00 94.38 210 LEU A CA 1
ATOM 1726 C C . LEU A 1 210 ? -11.716 10.116 2.794 1.00 94.38 210 LEU A C 1
ATOM 1728 O O . LEU A 1 210 ? -12.531 9.897 1.900 1.00 94.38 210 LEU A O 1
ATOM 1732 N N . ILE A 1 211 ? -10.770 11.047 2.665 1.00 90.75 211 ILE A N 1
ATOM 1733 C CA . ILE A 1 211 ? -10.516 11.772 1.410 1.00 90.75 211 ILE A CA 1
ATOM 1734 C C . ILE A 1 211 ? -9.098 11.465 0.926 1.00 90.75 211 ILE A C 1
ATOM 1736 O O . ILE A 1 211 ? -8.135 11.832 1.585 1.00 90.75 211 ILE A O 1
ATOM 1740 N N . HIS A 1 212 ? -8.970 10.867 -0.260 1.00 88.44 212 HIS A N 1
ATOM 1741 C CA . HIS A 1 212 ? -7.685 10.659 -0.938 1.00 88.44 212 HIS A CA 1
ATOM 1742 C C . HIS A 1 212 ? -7.435 11.773 -1.973 1.00 88.44 212 HIS A C 1
ATOM 1744 O O . HIS A 1 212 ? -8.165 11.909 -2.966 1.00 88.44 212 HIS A O 1
ATOM 1750 N N . LEU A 1 213 ? -6.392 12.576 -1.759 1.00 81.31 213 LEU A N 1
ATOM 1751 C CA . LEU A 1 213 ? -6.115 13.819 -2.497 1.00 81.31 213 LEU A CA 1
ATOM 1752 C C . LEU A 1 213 ? -5.273 13.610 -3.776 1.00 81.31 213 LEU A C 1
ATOM 1754 O O . LEU A 1 213 ? -4.486 14.464 -4.183 1.00 81.31 213 LEU A O 1
ATOM 1758 N N . LYS A 1 214 ? -5.462 12.482 -4.464 1.00 68.50 214 LYS A N 1
ATOM 1759 C CA . LYS A 1 214 ? -4.731 12.099 -5.683 1.00 68.50 214 LYS A CA 1
ATOM 1760 C C . LYS A 1 214 ? -4.817 13.147 -6.812 1.00 68.50 214 LYS A C 1
ATOM 1762 O O . LYS A 1 214 ? -5.903 13.605 -7.172 1.00 68.50 214 LYS A O 1
ATOM 1767 N N . GLY A 1 215 ? -3.683 13.438 -7.462 1.00 61.69 215 GLY A N 1
ATOM 1768 C CA . GLY A 1 215 ? -3.604 14.226 -8.707 1.00 61.69 215 GLY A CA 1
ATOM 1769 C C . GLY A 1 215 ? -3.679 15.749 -8.525 1.00 61.69 215 GLY A C 1
ATOM 1770 O O . GLY A 1 215 ? -3.108 16.288 -7.586 1.00 61.69 215 GLY A O 1
ATOM 1771 N N . MET A 1 216 ? -4.386 16.453 -9.424 1.00 43.84 216 MET A N 1
ATOM 1772 C CA . MET A 1 216 ? -4.552 17.926 -9.414 1.00 43.84 216 MET A CA 1
ATOM 1773 C C . MET A 1 216 ? -5.159 18.480 -8.113 1.00 43.84 216 MET A C 1
ATOM 1775 O O . MET A 1 216 ? -5.002 19.662 -7.815 1.00 43.84 216 MET A O 1
ATOM 1779 N N . ARG A 1 217 ? -5.780 17.611 -7.305 1.00 52.19 217 ARG A N 1
ATOM 1780 C CA . ARG A 1 217 ? -6.277 17.912 -5.955 1.00 52.19 217 ARG A CA 1
ATOM 1781 C C . ARG A 1 217 ? -5.164 18.297 -4.972 1.00 52.19 217 ARG A C 1
ATOM 1783 O O . ARG A 1 217 ? -5.472 18.847 -3.923 1.00 52.19 217 ARG A O 1
ATOM 1790 N N . LYS A 1 218 ? -3.895 18.058 -5.335 1.00 48.53 218 LYS A N 1
ATOM 1791 C CA . LYS A 1 218 ? -2.700 18.500 -4.597 1.00 48.53 218 LYS A CA 1
ATOM 1792 C C . LYS A 1 218 ? -2.419 20.001 -4.735 1.00 48.53 218 LYS A C 1
ATOM 1794 O O . LYS A 1 218 ? -1.879 20.582 -3.807 1.00 48.53 218 LYS A O 1
ATOM 1799 N N . ASN A 1 219 ? -2.832 20.632 -5.844 1.00 39.16 219 ASN A N 1
ATOM 1800 C CA . ASN A 1 219 ? -2.513 22.039 -6.149 1.00 39.16 219 ASN A CA 1
ATOM 1801 C C . ASN A 1 219 ? -3.740 22.960 -6.235 1.00 39.16 219 ASN A C 1
ATOM 1803 O O . ASN A 1 219 ? -3.593 24.178 -6.305 1.00 39.16 219 ASN A O 1
ATOM 1807 N N . SER A 1 220 ? -4.958 22.415 -6.257 1.00 40.56 220 SER A N 1
ATOM 1808 C CA . SER A 1 220 ? -6.179 23.215 -6.349 1.00 40.56 220 SER A CA 1
ATOM 1809 C C . SER A 1 220 ? -6.794 23.444 -4.968 1.00 40.56 220 SER A C 1
ATOM 1811 O O . SER A 1 220 ? -7.629 22.658 -4.512 1.00 40.56 220 SER A O 1
ATOM 1813 N N . SER A 1 221 ? -6.452 24.569 -4.340 1.00 42.69 221 SER A N 1
ATOM 1814 C CA . SER A 1 221 ? -7.235 25.137 -3.233 1.00 42.69 221 SER A CA 1
ATOM 1815 C C . SER A 1 221 ? -8.715 25.322 -3.613 1.00 42.69 221 SER A C 1
ATOM 1817 O O . SER A 1 221 ? -9.584 25.242 -2.753 1.00 42.69 221 SER A O 1
ATOM 1819 N N . SER A 1 222 ? -9.029 25.477 -4.905 1.00 39.66 222 SER A N 1
ATOM 1820 C CA . SER A 1 222 ? -10.397 25.623 -5.417 1.00 39.66 222 SER A CA 1
ATOM 1821 C C . SER A 1 222 ? -11.245 24.346 -5.361 1.00 39.66 222 SER A C 1
ATOM 1823 O O . SER A 1 222 ? -12.391 24.430 -4.939 1.00 39.66 222 SER A O 1
ATOM 1825 N N . MET A 1 223 ? -10.719 23.159 -5.703 1.00 39.88 223 MET A N 1
ATOM 1826 C CA . MET A 1 223 ? -11.528 21.924 -5.652 1.00 39.88 223 MET A CA 1
ATOM 1827 C C . MET A 1 223 ? -11.653 21.340 -4.242 1.00 39.88 223 MET A C 1
ATOM 1829 O O . MET A 1 223 ? -12.689 20.761 -3.925 1.00 39.88 223 MET A O 1
ATOM 1833 N N . LEU A 1 224 ? -10.653 21.541 -3.371 1.00 41.03 224 LEU A N 1
ATOM 1834 C CA . LEU A 1 224 ? -10.793 21.223 -1.945 1.00 41.03 224 LEU A CA 1
ATOM 1835 C C . LEU A 1 224 ? -11.922 22.067 -1.318 1.00 41.03 224 LEU A C 1
ATOM 1837 O O . LEU A 1 224 ? -12.700 21.565 -0.511 1.00 41.03 224 LEU A O 1
ATOM 1841 N N . LEU A 1 225 ? -12.045 23.333 -1.743 1.00 36.88 225 LEU A N 1
ATOM 1842 C CA . LEU A 1 225 ? -13.133 24.228 -1.352 1.00 36.88 225 LEU A CA 1
ATOM 1843 C C . LEU A 1 225 ? -14.475 23.865 -1.999 1.00 36.88 225 LEU A C 1
ATOM 1845 O O . LEU A 1 225 ? -15.491 24.008 -1.329 1.00 36.88 225 LEU A O 1
ATOM 1849 N N . ASP A 1 226 ? -14.523 23.390 -3.244 1.00 34.25 226 ASP A N 1
ATOM 1850 C CA . ASP A 1 226 ? -15.793 23.019 -3.884 1.00 34.25 226 ASP A CA 1
ATOM 1851 C C . ASP A 1 226 ? -16.396 21.726 -3.298 1.00 34.25 226 ASP A C 1
ATOM 1853 O O . ASP A 1 226 ? -17.604 21.689 -3.058 1.00 34.25 226 ASP A O 1
ATOM 1857 N N . ASP A 1 227 ? -15.583 20.729 -2.925 1.00 36.91 227 ASP A N 1
ATOM 1858 C CA . ASP A 1 227 ? -16.064 19.555 -2.170 1.00 36.91 227 ASP A CA 1
ATOM 1859 C C . ASP A 1 227 ? -16.446 19.916 -0.713 1.00 36.91 227 ASP A C 1
ATOM 1861 O O . ASP A 1 227 ? -17.436 19.401 -0.182 1.00 36.91 227 ASP A O 1
ATOM 1865 N N . LEU A 1 228 ? -15.739 20.858 -0.066 1.00 35.06 228 LEU A N 1
ATOM 1866 C CA . LEU A 1 228 ? -16.136 21.410 1.244 1.00 35.06 228 LEU A CA 1
ATOM 1867 C C . LEU A 1 228 ? -17.423 22.257 1.169 1.00 35.06 228 LEU A C 1
ATOM 1869 O O . LEU A 1 228 ? -18.222 22.239 2.104 1.00 35.06 228 LEU A O 1
ATOM 1873 N N . ARG A 1 229 ? -17.670 22.968 0.061 1.00 33.62 229 ARG A N 1
ATOM 1874 C CA . ARG A 1 229 ? -18.891 23.768 -0.166 1.00 33.62 229 ARG A CA 1
ATOM 1875 C C . ARG A 1 229 ? -20.137 22.903 -0.348 1.00 33.62 229 ARG A C 1
ATOM 1877 O O . ARG A 1 229 ? -21.219 23.345 0.034 1.00 33.62 229 ARG A O 1
ATOM 1884 N N . VAL A 1 230 ? -20.009 21.689 -0.891 1.00 35.34 230 VAL A N 1
ATOM 1885 C CA . VAL A 1 230 ? -21.124 20.725 -0.974 1.00 35.34 230 VAL A CA 1
ATOM 1886 C C . VAL A 1 230 ? -21.473 20.156 0.409 1.00 35.34 230 VAL A C 1
ATOM 1888 O O . VAL A 1 230 ? -22.647 19.940 0.695 1.00 35.34 230 VAL A O 1
ATOM 1891 N N . LEU A 1 231 ? -20.487 19.986 1.297 1.00 33.53 231 LEU A N 1
ATOM 1892 C CA . LEU A 1 231 ? -20.681 19.481 2.665 1.00 33.53 231 LEU A CA 1
ATOM 1893 C C . LEU A 1 231 ? -21.213 20.527 3.670 1.00 33.53 231 LEU A C 1
ATOM 1895 O O . LEU A 1 231 ? -21.681 20.143 4.738 1.00 33.53 231 LEU A O 1
ATOM 1899 N N . LEU A 1 232 ? -21.171 21.829 3.354 1.00 28.83 232 LEU A N 1
ATOM 1900 C CA . LEU A 1 232 ? -21.577 22.929 4.251 1.00 28.83 232 LEU A CA 1
ATOM 1901 C C . LEU A 1 232 ? -22.956 23.544 3.939 1.00 28.83 232 LEU A C 1
ATOM 1903 O O . LEU A 1 232 ? -23.204 24.705 4.275 1.00 28.83 232 LEU A O 1
ATOM 1907 N N . ARG A 1 233 ? -23.883 22.806 3.321 1.00 26.27 233 ARG A N 1
ATOM 1908 C CA . ARG A 1 233 ? -25.288 23.246 3.266 1.00 26.27 233 ARG A CA 1
ATOM 1909 C C . ARG A 1 233 ? -26.055 22.664 4.455 1.00 26.27 233 ARG A C 1
ATOM 1911 O O . ARG A 1 233 ? -26.178 21.449 4.565 1.00 26.27 233 ARG A O 1
ATOM 1918 N N . ARG A 1 234 ? -26.495 23.562 5.347 1.00 32.75 234 ARG A N 1
ATOM 1919 C CA . ARG A 1 234 ? -27.524 23.296 6.364 1.00 32.75 234 ARG A CA 1
ATOM 1920 C C . ARG A 1 234 ? -28.815 22.813 5.715 1.00 32.75 234 ARG A C 1
ATOM 1922 O O . ARG A 1 234 ? -29.110 23.306 4.602 1.00 32.75 234 ARG A O 1
#